Protein AF-A0A815ZYG3-F1 (afdb_monomer_lite)

Structure (mmCIF, N/CA/C/O backbone):
data_AF-A0A815ZYG3-F1
#
_entry.id   AF-A0A815ZYG3-F1
#
loop_
_atom_site.group_PDB
_atom_site.id
_atom_site.type_symbol
_atom_site.label_atom_id
_atom_site.label_alt_id
_atom_site.label_comp_id
_atom_site.label_asym_id
_atom_site.label_entity_id
_atom_site.label_seq_id
_atom_site.pdbx_PDB_ins_code
_atom_site.Cartn_x
_atom_site.Cartn_y
_atom_site.Cartn_z
_atom_site.occupancy
_atom_site.B_iso_or_equiv
_atom_site.auth_seq_id
_atom_site.auth_comp_id
_atom_site.auth_asym_id
_atom_site.auth_atom_id
_atom_site.pdbx_PDB_model_num
ATOM 1 N N . MET A 1 1 ? 12.276 -18.908 4.642 1.00 42.44 1 MET A N 1
ATOM 2 C CA . MET A 1 1 ? 12.658 -17.931 3.605 1.00 42.44 1 MET A CA 1
ATOM 3 C C . MET A 1 1 ? 13.293 -16.754 4.316 1.00 42.44 1 MET A C 1
ATOM 5 O O . MET A 1 1 ? 12.748 -16.333 5.328 1.00 42.44 1 MET A O 1
ATOM 9 N N . SER A 1 2 ? 14.472 -16.307 3.891 1.00 56.12 2 SER A N 1
ATOM 10 C CA . SER A 1 2 ? 15.016 -15.026 4.353 1.00 56.12 2 SER A CA 1
ATOM 11 C C . SER A 1 2 ? 14.220 -13.897 3.701 1.00 56.12 2 SER A C 1
ATOM 13 O O . SER A 1 2 ? 13.828 -14.040 2.543 1.00 56.12 2 SER A O 1
ATOM 15 N N . GLY A 1 3 ? 13.978 -12.805 4.427 1.00 66.31 3 GLY A N 1
ATOM 16 C CA . GLY A 1 3 ? 13.373 -11.602 3.852 1.00 66.31 3 GLY A CA 1
ATOM 17 C C . GLY A 1 3 ? 14.229 -10.993 2.734 1.00 66.31 3 GLY A C 1
ATOM 18 O O . GLY A 1 3 ? 15.373 -11.400 2.511 1.00 66.31 3 GLY A O 1
ATOM 19 N N . ILE A 1 4 ? 13.667 -10.015 2.026 1.00 78.69 4 ILE A N 1
ATOM 20 C CA . ILE A 1 4 ? 14.363 -9.263 0.975 1.00 78.69 4 ILE A CA 1
ATOM 21 C C . ILE A 1 4 ? 15.462 -8.404 1.628 1.00 78.69 4 ILE A C 1
ATOM 23 O O . ILE A 1 4 ? 15.205 -7.715 2.615 1.00 78.69 4 ILE A O 1
ATOM 27 N N . SER A 1 5 ? 16.696 -8.460 1.113 1.00 83.31 5 SER A N 1
ATOM 28 C CA . SER A 1 5 ? 17.785 -7.599 1.598 1.00 83.31 5 SER A CA 1
ATOM 29 C C . SER A 1 5 ? 17.587 -6.148 1.154 1.00 83.31 5 SER A C 1
ATOM 31 O O . SER A 1 5 ? 16.923 -5.883 0.153 1.00 83.31 5 SER A O 1
ATOM 33 N N . LYS A 1 6 ? 18.220 -5.198 1.848 1.00 82.94 6 LYS A N 1
ATOM 34 C CA . LYS A 1 6 ? 18.210 -3.778 1.462 1.00 82.94 6 LYS A CA 1
ATOM 35 C C . LYS A 1 6 ? 18.658 -3.571 0.013 1.00 82.94 6 LYS A C 1
ATOM 37 O O . LYS A 1 6 ? 18.031 -2.826 -0.732 1.00 82.94 6 LYS A O 1
ATOM 42 N N . GLU A 1 7 ? 19.732 -4.241 -0.394 1.00 85.06 7 GLU A N 1
ATOM 43 C CA . GLU A 1 7 ? 20.264 -4.151 -1.754 1.00 85.06 7 GLU A CA 1
ATOM 44 C C . GLU A 1 7 ? 19.234 -4.640 -2.777 1.00 85.06 7 GLU A C 1
ATOM 46 O O . GLU A 1 7 ? 19.038 -3.999 -3.807 1.00 85.06 7 GLU A O 1
ATOM 51 N N . ASN A 1 8 ? 18.519 -5.723 -2.460 1.00 84.56 8 ASN A N 1
ATOM 52 C CA . ASN A 1 8 ? 17.471 -6.260 -3.323 1.00 84.56 8 ASN A CA 1
ATOM 53 C C . ASN A 1 8 ? 16.224 -5.366 -3.354 1.00 84.56 8 ASN A C 1
ATOM 55 O O . ASN A 1 8 ? 15.577 -5.301 -4.392 1.00 84.56 8 ASN A O 1
ATOM 59 N N . TYR A 1 9 ? 15.907 -4.645 -2.272 1.00 85.88 9 TYR A N 1
ATOM 60 C CA . TYR A 1 9 ? 14.830 -3.647 -2.273 1.00 85.88 9 TYR A CA 1
ATOM 61 C C . TYR A 1 9 ? 15.113 -2.459 -3.191 1.00 85.88 9 TYR A C 1
ATOM 63 O O . TYR A 1 9 ? 14.178 -1.852 -3.700 1.00 85.88 9 TYR A O 1
ATOM 71 N N . LEU A 1 10 ? 16.383 -2.113 -3.405 1.00 88.12 10 LEU A N 1
ATOM 72 C CA . LEU A 1 10 ? 16.781 -0.999 -4.270 1.00 88.12 10 LEU A CA 1
ATOM 73 C C . LEU A 1 10 ? 17.096 -1.442 -5.703 1.00 88.12 10 LEU A C 1
ATOM 75 O O . LEU A 1 10 ? 17.083 -0.626 -6.623 1.00 88.12 10 LEU A O 1
ATOM 79 N N . SER A 1 11 ? 17.410 -2.721 -5.896 1.00 87.38 11 SER A N 1
ATOM 80 C CA . SER A 1 11 ? 17.811 -3.279 -7.184 1.00 87.38 11 SER A CA 1
ATOM 81 C C . SER A 1 11 ? 17.412 -4.758 -7.291 1.00 87.38 11 SER A C 1
ATOM 83 O O . SER A 1 11 ? 18.284 -5.633 -7.255 1.00 87.38 11 SER A O 1
ATOM 85 N N . PRO A 1 12 ? 16.110 -5.063 -7.429 1.00 87.88 12 PRO A N 1
ATOM 86 C CA . PRO A 1 12 ? 15.634 -6.434 -7.533 1.00 87.88 12 PRO A CA 1
ATOM 87 C C . PRO A 1 12 ? 16.154 -7.109 -8.805 1.00 87.88 12 PRO A C 1
ATOM 89 O O . PRO A 1 12 ? 16.288 -6.493 -9.865 1.00 87.88 12 PRO A O 1
ATOM 92 N N . ILE A 1 13 ? 16.423 -8.410 -8.710 1.00 85.31 13 ILE A N 1
ATOM 93 C CA . ILE A 1 13 ? 16.803 -9.224 -9.866 1.00 85.31 13 ILE A CA 1
ATOM 94 C C . ILE A 1 13 ? 15.520 -9.671 -10.566 1.00 85.31 13 ILE A C 1
ATOM 96 O O . ILE A 1 13 ? 14.845 -10.591 -10.106 1.00 85.31 13 ILE A O 1
ATOM 100 N N . ILE A 1 14 ? 15.195 -9.022 -11.683 1.00 85.19 14 ILE A N 1
ATOM 101 C CA . ILE A 1 14 ? 14.023 -9.348 -12.502 1.00 85.19 14 ILE A CA 1
ATOM 102 C C . ILE A 1 14 ? 14.460 -10.203 -13.702 1.00 85.19 14 I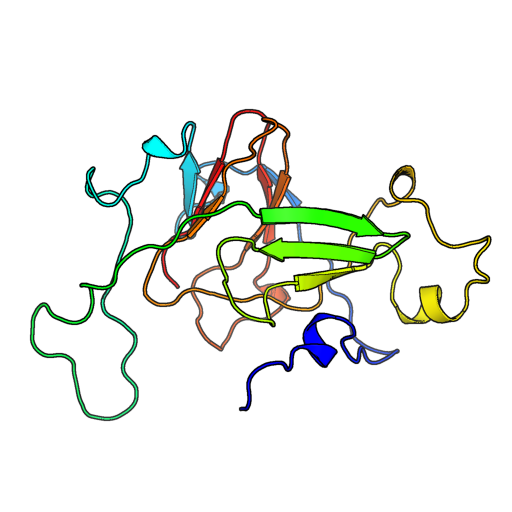LE A C 1
ATOM 104 O O . ILE A 1 14 ? 15.279 -9.741 -14.502 1.00 85.19 14 ILE A O 1
ATOM 108 N N . PRO A 1 15 ? 13.943 -11.438 -13.858 1.00 85.31 15 PRO A N 1
ATOM 109 C CA . PRO A 1 15 ? 14.232 -12.258 -15.030 1.00 85.31 15 PRO A CA 1
ATOM 110 C C . PRO A 1 15 ? 13.771 -11.568 -16.325 1.00 85.31 15 PRO A C 1
ATOM 112 O O . PRO A 1 15 ? 12.679 -10.999 -16.352 1.00 85.31 15 PRO A O 1
ATOM 115 N N . PRO A 1 16 ? 14.550 -11.628 -17.419 1.00 80.00 16 PRO A N 1
ATOM 116 C CA . PRO A 1 16 ? 14.198 -10.956 -18.672 1.00 80.00 16 PRO A CA 1
ATOM 117 C C . PRO A 1 16 ? 12.930 -11.520 -19.333 1.00 80.00 16 PRO A C 1
ATOM 119 O O . PRO A 1 16 ? 12.304 -10.832 -20.134 1.00 80.00 16 PRO A O 1
ATOM 122 N N . ASP A 1 17 ? 12.560 -12.755 -19.002 1.00 84.38 17 ASP A N 1
ATOM 123 C CA . ASP A 1 17 ? 11.401 -13.497 -19.494 1.00 84.38 17 ASP A CA 1
ATOM 124 C C . ASP A 1 17 ? 10.264 -13.595 -18.461 1.00 84.38 17 ASP A C 1
ATOM 126 O O . ASP A 1 17 ? 9.343 -14.401 -18.628 1.00 84.38 17 ASP A O 1
ATOM 130 N N . VAL A 1 18 ? 10.303 -12.783 -17.391 1.00 89.56 18 VAL A N 1
ATOM 131 C CA . VAL A 1 18 ? 9.224 -12.776 -16.399 1.00 89.56 18 VAL A CA 1
ATOM 132 C C . VAL A 1 18 ? 7.897 -12.417 -17.066 1.00 89.56 18 VAL A C 1
ATOM 134 O O . VAL A 1 18 ? 7.792 -11.482 -17.863 1.00 89.56 18 VAL A O 1
ATOM 137 N N . LYS A 1 19 ? 6.856 -13.185 -16.741 1.00 89.88 19 LYS A N 1
ATOM 138 C CA . LYS A 1 19 ? 5.506 -12.903 -17.221 1.00 89.88 19 LYS A CA 1
ATOM 139 C C . LYS A 1 19 ? 4.975 -11.665 -16.513 1.00 89.88 19 LYS A C 1
ATOM 141 O O . LYS A 1 19 ? 4.874 -11.651 -15.290 1.00 89.88 19 LYS A O 1
ATOM 146 N N . VAL A 1 20 ? 4.601 -10.661 -17.296 1.00 90.75 20 VAL A N 1
ATOM 147 C CA . VAL A 1 20 ? 3.906 -9.474 -16.799 1.00 90.75 20 VAL A CA 1
ATOM 148 C C . VAL A 1 20 ? 2.409 -9.748 -16.773 1.00 90.75 20 VAL A C 1
ATOM 150 O O . VAL A 1 20 ? 1.857 -10.321 -17.716 1.00 90.75 20 VAL A O 1
ATOM 153 N N . LYS A 1 21 ? 1.762 -9.330 -15.687 1.00 92.19 21 LYS A N 1
ATOM 154 C CA . LYS A 1 21 ? 0.312 -9.347 -15.546 1.00 92.19 21 LYS A CA 1
ATOM 155 C C . LYS A 1 21 ? -0.196 -7.915 -15.477 1.00 92.19 21 LYS A C 1
ATOM 157 O O . LYS A 1 21 ? 0.180 -7.177 -14.572 1.00 92.19 21 LYS A O 1
ATOM 162 N N . ASP A 1 22 ? -1.086 -7.564 -16.396 1.00 94.06 22 ASP A N 1
ATOM 163 C CA . ASP A 1 22 ? -1.846 -6.326 -16.280 1.00 94.06 22 ASP A CA 1
ATOM 164 C C . ASP A 1 22 ? -2.866 -6.469 -15.151 1.00 94.06 22 ASP A C 1
ATOM 166 O O . ASP A 1 22 ? -3.684 -7.398 -15.138 1.00 94.06 22 ASP A O 1
ATOM 170 N N . ILE A 1 23 ? -2.808 -5.535 -14.207 1.00 94.00 23 ILE A N 1
ATOM 171 C CA . ILE A 1 23 ? -3.775 -5.422 -13.120 1.00 94.00 23 ILE A CA 1
ATOM 172 C C . ILE A 1 23 ? -4.846 -4.405 -13.501 1.00 94.00 23 ILE A C 1
ATOM 174 O O . ILE A 1 23 ? -4.580 -3.380 -14.132 1.00 94.00 23 ILE A O 1
ATOM 178 N N . ARG A 1 24 ? -6.093 -4.693 -13.130 1.00 93.88 24 ARG A N 1
ATOM 179 C CA . ARG A 1 24 ? -7.214 -3.798 -13.414 1.00 93.88 24 ARG A CA 1
ATOM 180 C C . ARG A 1 24 ? -7.104 -2.548 -12.543 1.00 93.88 24 ARG A C 1
ATOM 182 O O . ARG A 1 24 ? -6.993 -2.673 -11.327 1.00 93.88 24 ARG A O 1
ATOM 189 N N . LEU A 1 25 ? -7.223 -1.372 -13.159 1.00 96.69 25 LEU A N 1
ATOM 190 C CA . LEU A 1 25 ? -7.457 -0.116 -12.450 1.00 96.69 25 LEU A CA 1
ATOM 191 C C . LEU A 1 25 ? -8.960 0.080 -12.224 1.00 96.69 25 LEU A C 1
ATOM 193 O O . LEU A 1 25 ? -9.750 0.042 -13.173 1.00 96.69 25 LEU A O 1
ATOM 197 N N . VAL A 1 26 ? -9.353 0.274 -10.972 1.00 98.06 26 VAL A N 1
ATOM 198 C CA . VAL A 1 26 ? -10.726 0.576 -10.557 1.00 98.06 26 VAL A CA 1
ATOM 199 C C . VAL A 1 26 ? -10.746 1.836 -9.707 1.00 98.06 26 VAL A C 1
ATOM 201 O O . VAL A 1 26 ? -9.768 2.156 -9.038 1.00 98.06 26 VAL A O 1
ATOM 204 N N . GLU A 1 27 ? -11.859 2.558 -9.723 1.00 98.50 27 GLU A N 1
ATOM 205 C CA . GLU A 1 27 ? -12.082 3.646 -8.773 1.00 98.50 27 GLU A CA 1
ATOM 206 C C . GLU A 1 27 ? -12.238 3.074 -7.362 1.00 98.50 27 GLU A C 1
ATOM 208 O O . GLU A 1 27 ? -12.945 2.083 -7.166 1.00 98.50 27 GLU A O 1
ATOM 213 N N . ALA A 1 28 ? -11.568 3.688 -6.390 1.00 98.62 28 ALA A N 1
ATOM 214 C CA . ALA A 1 28 ? -11.719 3.341 -4.992 1.00 98.62 28 ALA A CA 1
ATOM 215 C C . ALA A 1 28 ? -13.046 3.896 -4.467 1.00 98.62 28 ALA A C 1
ATOM 217 O O . ALA A 1 28 ? -13.305 5.094 -4.497 1.00 98.62 28 ALA A O 1
ATOM 218 N N . THR A 1 29 ? -13.883 3.007 -3.954 1.00 98.56 29 THR A N 1
ATOM 219 C CA . THR A 1 29 ? -15.117 3.302 -3.228 1.00 98.56 29 THR A CA 1
ATOM 220 C C . THR A 1 29 ? -15.215 2.326 -2.060 1.00 98.56 29 THR A C 1
ATOM 222 O O . THR A 1 29 ? -14.590 1.266 -2.085 1.00 98.56 29 THR A O 1
ATOM 225 N N . ASN A 1 30 ? -16.039 2.621 -1.056 1.00 98.31 30 ASN A N 1
ATOM 226 C CA . ASN A 1 30 ? -16.249 1.672 0.044 1.00 98.31 30 ASN A CA 1
ATOM 227 C C . ASN A 1 30 ? -16.852 0.334 -0.429 1.00 98.31 30 ASN A C 1
ATOM 229 O O . ASN A 1 30 ? -16.648 -0.683 0.220 1.00 98.31 30 ASN A O 1
ATOM 233 N N . GLU A 1 31 ? -17.554 0.315 -1.567 1.00 98.38 31 GLU A N 1
ATOM 234 C CA . GLU A 1 31 ? -18.046 -0.929 -2.173 1.00 98.38 31 GLU A CA 1
ATOM 235 C C . GLU A 1 31 ? -16.918 -1.707 -2.864 1.00 98.38 31 GLU A C 1
ATOM 237 O O . GLU A 1 31 ? -16.804 -2.916 -2.695 1.00 98.38 31 GLU A O 1
ATOM 242 N N . SER A 1 32 ? -16.052 -1.033 -3.628 1.00 98.06 32 SER A N 1
ATOM 243 C CA . SER A 1 32 ? -14.948 -1.704 -4.328 1.00 98.06 32 SER A CA 1
ATOM 244 C C . SER A 1 32 ? -13.831 -2.163 -3.388 1.00 98.06 32 SER A C 1
ATOM 246 O O . SER A 1 32 ? -13.108 -3.092 -3.727 1.00 98.06 32 SER A O 1
ATOM 248 N N . LEU A 1 33 ? -13.664 -1.485 -2.249 1.00 98.25 33 LEU A N 1
ATOM 249 C CA . LEU A 1 33 ? -12.686 -1.806 -1.204 1.00 98.25 33 LEU A CA 1
ATOM 250 C C . LEU A 1 33 ? -13.230 -2.782 -0.158 1.00 98.25 33 LEU A C 1
ATOM 252 O O . LEU A 1 33 ? -12.515 -3.121 0.785 1.00 98.25 33 LEU A O 1
ATOM 256 N N . LYS A 1 34 ? -14.485 -3.220 -0.299 1.00 96.94 34 LYS A N 1
ATOM 257 C CA . LYS A 1 34 ? -15.136 -4.109 0.655 1.00 96.94 34 LYS A CA 1
ATOM 258 C C . LYS A 1 34 ? -14.240 -5.308 0.982 1.00 96.94 34 LYS A C 1
ATOM 260 O O . LYS A 1 34 ? -13.651 -5.914 0.091 1.00 96.94 34 LYS A O 1
ATOM 265 N N . ASP A 1 35 ? -14.160 -5.628 2.270 1.00 94.81 35 ASP A N 1
ATOM 266 C CA . ASP A 1 35 ? -13.355 -6.718 2.836 1.00 94.81 35 ASP A CA 1
ATOM 267 C C . ASP A 1 35 ? -11.821 -6.523 2.735 1.00 94.81 35 ASP A C 1
ATOM 269 O O . ASP A 1 35 ? -11.074 -7.374 3.206 1.00 94.81 35 ASP A O 1
ATOM 273 N N . ILE A 1 36 ? -11.341 -5.399 2.184 1.00 96.94 36 ILE A N 1
ATOM 274 C CA . ILE A 1 36 ? -9.910 -5.036 2.086 1.00 96.94 36 ILE A CA 1
ATOM 275 C C . ILE A 1 36 ? -9.613 -3.754 2.878 1.00 96.94 36 ILE A C 1
ATOM 277 O O . ILE A 1 36 ? -8.560 -3.622 3.495 1.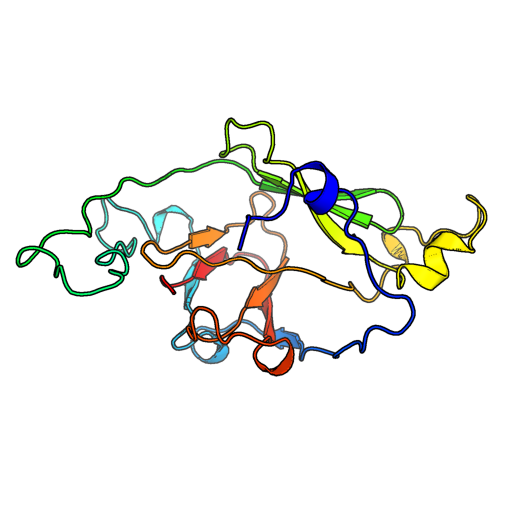00 96.94 36 ILE A O 1
ATOM 281 N N . GLY A 1 37 ? -10.540 -2.797 2.875 1.00 97.81 37 GLY A N 1
ATOM 282 C CA . GLY A 1 37 ? -10.365 -1.509 3.529 1.00 97.81 37 GLY A CA 1
ATOM 283 C C . GLY A 1 37 ? -11.529 -0.556 3.276 1.00 97.81 37 GLY A C 1
ATOM 284 O O . GLY A 1 37 ? -12.622 -0.968 2.887 1.00 97.81 37 GLY A O 1
ATOM 285 N N . TYR A 1 38 ? -11.302 0.739 3.483 1.00 98.62 38 TYR A N 1
ATOM 286 C CA . TYR A 1 38 ? -12.279 1.789 3.187 1.00 98.62 38 TYR A CA 1
ATOM 287 C C . TYR A 1 38 ? -11.616 3.157 3.001 1.00 98.62 38 TYR A C 1
ATOM 289 O O . TYR A 1 38 ? -10.467 3.381 3.387 1.00 98.62 38 TYR A O 1
ATOM 297 N N . LEU A 1 39 ? -12.352 4.086 2.388 1.00 98.62 39 LEU A N 1
ATOM 298 C CA . LEU A 1 39 ? -11.913 5.469 2.235 1.00 98.62 39 LEU A CA 1
ATOM 299 C C . LEU A 1 39 ? -12.116 6.264 3.524 1.00 98.62 39 LEU A C 1
ATOM 301 O O . LEU A 1 39 ? -13.150 6.153 4.184 1.00 98.62 39 LEU A O 1
ATOM 305 N N . ILE A 1 40 ? -11.160 7.139 3.813 1.00 98.44 40 ILE A N 1
ATOM 306 C CA . ILE A 1 40 ? -11.195 8.089 4.931 1.00 98.44 40 ILE A CA 1
ATOM 307 C C . ILE A 1 40 ? -11.074 9.520 4.411 1.00 98.44 40 ILE A C 1
ATOM 309 O O . ILE A 1 40 ? -10.546 9.752 3.326 1.00 98.44 40 ILE A O 1
ATOM 313 N N . THR A 1 41 ? -11.545 10.486 5.188 1.00 97.56 41 THR A N 1
ATOM 314 C CA . THR A 1 41 ? -11.511 11.922 4.852 1.00 97.56 41 THR A CA 1
ATOM 315 C C . THR A 1 41 ? -10.538 12.721 5.713 1.00 97.56 41 THR A C 1
ATOM 317 O O . THR A 1 41 ? -10.179 13.843 5.365 1.00 97.56 41 THR A O 1
ATOM 320 N N . SER A 1 42 ? -10.075 12.127 6.809 1.00 96.94 42 SER A N 1
ATOM 321 C CA . SER A 1 42 ? -9.039 12.651 7.688 1.00 96.94 42 SER A CA 1
ATOM 322 C C . SER A 1 42 ? -8.197 11.495 8.235 1.00 96.94 42 SER A C 1
ATOM 324 O O . SER A 1 42 ? -8.757 10.429 8.501 1.00 96.94 42 SER A O 1
ATOM 326 N N . PRO A 1 43 ? -6.884 11.675 8.472 1.00 94.38 43 PRO A N 1
ATOM 327 C CA . PRO A 1 43 ? -6.105 10.707 9.247 1.00 94.38 43 PRO A CA 1
ATOM 328 C C . PRO A 1 43 ? -6.683 10.481 10.659 1.00 94.38 43 PRO A C 1
ATOM 330 O O . PRO A 1 43 ? -6.565 9.384 11.191 1.00 94.38 43 PRO A O 1
ATOM 333 N N . ASP A 1 44 ? -7.394 11.464 11.224 1.00 96.00 44 ASP A N 1
ATOM 334 C CA . ASP A 1 44 ? -8.042 11.354 12.541 1.00 96.00 44 ASP A CA 1
ATOM 335 C C . ASP A 1 44 ? -9.338 10.519 12.519 1.00 96.00 44 ASP A C 1
ATOM 337 O O . ASP A 1 44 ? -9.924 10.233 13.569 1.00 96.00 44 ASP A O 1
ATOM 341 N N . ASP A 1 45 ? -9.817 10.115 11.334 1.00 96.56 45 ASP A N 1
ATOM 342 C CA . ASP A 1 45 ? -11.025 9.292 11.213 1.00 96.56 45 ASP A CA 1
ATOM 343 C C . ASP A 1 45 ? -10.822 7.898 11.819 1.00 96.56 45 ASP A C 1
ATOM 345 O O . ASP A 1 45 ? -11.808 7.273 12.231 1.00 96.56 45 ASP A O 1
ATOM 349 N N . VAL A 1 46 ? -9.565 7.434 11.896 1.00 96.12 46 VAL A N 1
ATOM 350 C CA . VAL A 1 46 ? -9.162 6.089 12.323 1.00 96.12 46 VAL A CA 1
ATOM 351 C C . VAL A 1 46 ? -7.913 6.166 13.201 1.00 96.12 46 VAL A C 1
ATOM 353 O O . VAL A 1 46 ? -6.799 6.291 12.703 1.00 96.12 46 VAL A O 1
ATOM 356 N N . THR A 1 47 ? -8.093 6.070 14.519 1.00 94.31 47 THR A N 1
ATOM 357 C CA . THR A 1 47 ? -6.990 6.118 15.487 1.00 94.31 47 THR A CA 1
ATOM 358 C C . THR A 1 47 ? -7.163 5.055 16.570 1.00 94.31 47 THR A C 1
ATOM 360 O O . THR A 1 47 ? -8.211 4.407 16.680 1.00 94.31 47 THR A O 1
ATOM 363 N N . VAL A 1 48 ? -6.124 4.849 17.381 1.00 90.69 48 VAL A N 1
ATOM 364 C CA . VAL A 1 48 ? -6.206 3.953 18.544 1.00 90.69 48 VAL A CA 1
ATOM 365 C C . VAL A 1 48 ? -7.146 4.548 19.597 1.00 90.69 48 VAL A C 1
ATOM 367 O O . VAL A 1 48 ? -7.981 3.845 20.160 1.00 90.69 48 VAL A O 1
ATOM 370 N N . GLU A 1 49 ? -7.074 5.860 19.824 1.00 91.31 49 GLU A N 1
ATOM 371 C CA . GLU A 1 49 ? -7.864 6.586 20.825 1.00 91.31 49 GLU A CA 1
ATOM 372 C C . GLU A 1 49 ? -9.360 6.559 20.517 1.00 91.31 49 GLU A C 1
ATOM 374 O O . GLU A 1 49 ? -10.179 6.486 21.435 1.00 91.31 49 GLU A O 1
ATOM 379 N N . ASN A 1 50 ? -9.727 6.623 19.233 1.00 94.31 50 ASN A N 1
ATOM 380 C CA . ASN A 1 50 ? -11.121 6.543 18.807 1.00 94.31 50 ASN A CA 1
ATOM 381 C C . ASN A 1 50 ? -11.615 5.095 18.617 1.00 94.31 50 ASN A C 1
ATOM 383 O O . ASN A 1 50 ? -12.791 4.893 18.306 1.00 94.31 50 ASN A O 1
ATOM 387 N N . GLY A 1 51 ? -10.743 4.103 18.841 1.00 91.88 51 GLY A N 1
ATOM 388 C CA . GLY A 1 51 ? -11.069 2.678 18.833 1.00 91.88 51 GLY A CA 1
ATOM 389 C C . GLY A 1 51 ? -11.380 2.098 17.454 1.00 91.88 51 GLY A C 1
ATOM 390 O O . GLY A 1 51 ? -12.038 1.063 17.383 1.00 91.88 51 GLY A O 1
ATOM 391 N N . LYS A 1 52 ? -10.967 2.764 16.369 1.00 95.19 52 LYS A N 1
ATOM 392 C CA . LYS A 1 52 ? -11.211 2.298 14.993 1.00 95.19 52 LYS A CA 1
ATOM 393 C C . LYS A 1 52 ? -9.973 1.750 14.298 1.00 95.19 52 LYS A C 1
ATOM 395 O O . LYS A 1 52 ? -10.111 1.168 13.229 1.00 95.19 52 LYS A O 1
ATOM 400 N N . PHE A 1 53 ? -8.782 1.975 14.849 1.00 95.56 53 PHE A N 1
ATOM 401 C CA . PHE A 1 53 ? -7.573 1.367 14.311 1.00 95.56 53 PHE A CA 1
ATOM 402 C C . PHE A 1 53 ? -7.532 -0.112 14.707 1.00 95.56 53 PHE A C 1
ATOM 404 O O . PHE A 1 53 ? -7.359 -0.444 15.880 1.00 95.56 53 PHE A O 1
ATOM 411 N N . ASP A 1 54 ? -7.713 -0.992 13.727 1.00 95.12 54 ASP A N 1
ATOM 412 C CA . ASP A 1 54 ? -7.716 -2.436 13.910 1.00 95.12 54 ASP A CA 1
ATOM 413 C C . ASP A 1 54 ? -6.324 -2.950 14.297 1.00 95.12 54 ASP A C 1
ATOM 415 O O . ASP A 1 54 ? -5.352 -2.820 13.549 1.00 95.12 54 ASP A O 1
ATOM 419 N N . ILE A 1 55 ? -6.260 -3.572 15.472 1.00 94.38 55 ILE A N 1
ATOM 420 C CA . ILE A 1 55 ? -5.153 -4.411 15.931 1.00 94.38 55 ILE A CA 1
ATOM 421 C C . ILE A 1 55 ? -5.779 -5.752 16.303 1.00 94.38 55 ILE A C 1
ATOM 423 O O . ILE A 1 55 ? -6.633 -5.832 17.193 1.00 94.38 55 ILE A O 1
ATOM 427 N N . VAL A 1 56 ? -5.392 -6.805 15.592 1.00 93.75 56 VAL A N 1
ATOM 428 C CA . VAL A 1 56 ? -5.960 -8.150 15.742 1.00 93.75 56 VAL A CA 1
ATOM 429 C C . VAL A 1 56 ? -4.917 -9.103 16.322 1.00 93.75 56 VAL A C 1
ATOM 431 O O . VAL A 1 56 ? -3.725 -8.808 16.277 1.00 93.75 56 VAL A O 1
ATOM 434 N N . PRO A 1 57 ? -5.331 -10.242 16.907 1.00 94.44 57 PRO A N 1
ATOM 435 C CA . PRO A 1 57 ? -4.382 -11.214 17.428 1.00 94.44 57 PRO A CA 1
ATOM 436 C C . PRO A 1 57 ? -3.369 -11.655 16.366 1.00 94.44 57 PRO A C 1
ATOM 438 O O . PRO A 1 57 ? -3.768 -12.110 15.293 1.00 94.44 57 PRO A O 1
ATOM 441 N N . TRP A 1 58 ? -2.071 -11.564 16.670 1.00 90.75 58 TRP A N 1
ATOM 442 C CA . TRP A 1 58 ? -1.032 -11.951 15.714 1.00 90.75 58 TRP A CA 1
ATOM 443 C C . TRP A 1 58 ? -1.150 -13.419 15.274 1.00 90.75 58 TRP A C 1
ATOM 445 O O . TRP A 1 58 ? -1.542 -14.294 16.062 1.00 90.75 58 TRP A O 1
ATOM 455 N N . PRO A 1 59 ? -0.771 -13.745 14.024 1.00 88.81 59 PRO A N 1
ATOM 456 C CA . PRO A 1 59 ? -0.836 -15.114 13.539 1.00 88.81 59 PRO A CA 1
ATOM 457 C C . PRO A 1 59 ? 0.108 -16.017 14.340 1.00 88.81 59 PRO A C 1
ATOM 459 O O . PRO A 1 59 ? 1.287 -15.719 14.543 1.00 88.81 59 PRO A O 1
ATOM 462 N N . THR A 1 60 ? -0.397 -1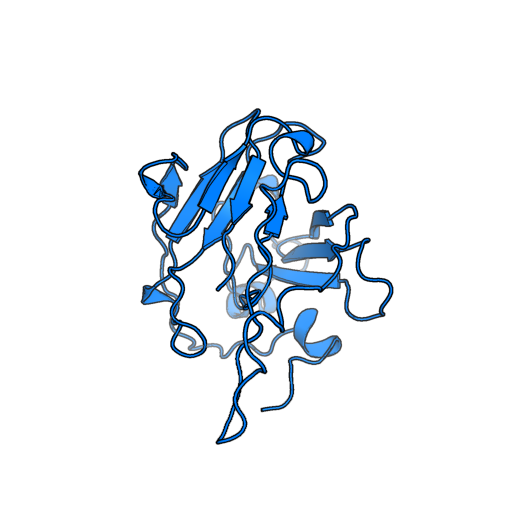7.174 14.768 1.00 89.50 60 THR A N 1
ATOM 463 C CA . THR A 1 60 ? 0.413 -18.204 15.431 1.00 89.50 60 THR A CA 1
ATOM 464 C C . THR A 1 60 ? 0.820 -19.295 14.445 1.00 89.50 60 THR A C 1
ATOM 466 O O . THR A 1 60 ? 0.070 -19.661 13.541 1.00 89.50 60 THR A O 1
ATOM 469 N N . LYS A 1 61 ? 2.033 -19.834 14.611 1.00 84.81 61 LYS A N 1
ATOM 470 C CA . LYS A 1 61 ? 2.528 -20.991 13.850 1.00 84.81 61 LYS A CA 1
ATOM 471 C C . LYS A 1 61 ? 2.751 -22.168 14.799 1.00 84.81 61 LYS A C 1
ATOM 473 O O . LYS A 1 61 ? 3.366 -22.016 15.853 1.00 84.81 61 LYS A O 1
ATOM 478 N N . GLY A 1 62 ? 2.313 -23.363 14.404 1.00 87.88 62 GLY A N 1
ATOM 479 C CA . GLY A 1 62 ? 2.497 -24.588 15.187 1.00 87.88 62 GLY A CA 1
ATOM 480 C C . GLY A 1 62 ? 1.396 -24.826 16.226 1.00 87.88 62 GLY A C 1
ATOM 481 O O . GLY A 1 62 ? 0.246 -24.474 16.009 1.00 87.88 62 GLY A O 1
ATOM 482 N N . TRP A 1 63 ? 1.733 -25.497 17.331 1.00 92.06 63 TRP A N 1
ATOM 483 C CA . TRP A 1 63 ? 0.746 -26.052 18.273 1.00 92.06 63 TRP A CA 1
ATOM 484 C C . TRP A 1 63 ? 0.451 -25.175 19.498 1.00 92.06 63 TRP A C 1
ATOM 486 O O . TRP A 1 63 ? -0.432 -25.512 20.284 1.00 92.06 63 TRP A O 1
ATOM 496 N N . ARG A 1 64 ? 1.195 -24.083 19.707 1.00 92.50 64 ARG A N 1
ATOM 497 C CA . ARG A 1 64 ? 0.977 -23.180 20.846 1.00 92.50 64 ARG A CA 1
ATOM 498 C C . ARG A 1 64 ? -0.004 -22.082 20.450 1.00 92.50 64 ARG A C 1
ATOM 500 O O . ARG A 1 64 ? 0.343 -21.224 19.645 1.00 92.50 64 ARG A O 1
ATOM 507 N N . ALA A 1 65 ? -1.204 -22.138 21.019 1.00 91.75 65 ALA A N 1
ATOM 508 C CA . ALA A 1 65 ? -2.213 -21.097 20.872 1.00 91.75 65 ALA A CA 1
ATOM 509 C C . ALA A 1 65 ? -1.868 -19.858 21.713 1.00 91.75 65 ALA A C 1
ATOM 511 O O . ALA A 1 65 ? -1.061 -19.934 22.643 1.00 91.75 65 ALA A O 1
ATOM 512 N N . LEU A 1 66 ? -2.510 -18.739 21.384 1.00 93.75 66 LEU A N 1
ATOM 513 C CA . LEU A 1 66 ? -2.549 -17.563 22.247 1.00 93.75 66 LEU A CA 1
ATOM 514 C C . LEU A 1 66 ? -3.380 -17.847 23.497 1.00 93.75 66 LEU A C 1
ATOM 516 O O . LEU A 1 66 ? -4.358 -18.600 23.444 1.00 93.75 66 LEU A O 1
ATOM 520 N N . ASP A 1 67 ? -3.019 -17.195 24.599 1.00 95.19 67 ASP A N 1
ATOM 521 C CA . ASP A 1 67 ? -3.899 -17.147 25.758 1.00 95.19 67 ASP A CA 1
ATOM 522 C C . ASP A 1 67 ? -5.179 -16.374 25.389 1.00 95.19 67 ASP A C 1
ATOM 524 O O . ASP A 1 67 ? -5.124 -15.434 24.584 1.00 95.19 67 ASP A O 1
ATOM 528 N N . PRO A 1 68 ? -6.345 -16.742 25.949 1.00 93.62 68 PRO A N 1
ATOM 529 C CA . PRO A 1 68 ? -7.603 -16.083 25.622 1.00 93.62 68 PRO A CA 1
ATOM 530 C C . PRO A 1 68 ? -7.531 -14.559 25.786 1.00 93.62 68 PRO A C 1
ATOM 532 O O . PRO A 1 68 ? -7.165 -14.069 26.852 1.00 93.62 68 PRO A O 1
ATOM 535 N N . ASN A 1 69 ? -7.959 -13.828 24.752 1.00 89.88 69 ASN A N 1
ATOM 536 C CA . ASN A 1 69 ? -7.989 -12.358 24.698 1.00 89.88 69 ASN A CA 1
ATOM 537 C C . ASN A 1 69 ? -6.612 -11.677 24.788 1.00 89.88 69 ASN A C 1
ATOM 539 O O . ASN A 1 69 ? -6.515 -10.571 25.307 1.00 89.88 69 ASN A O 1
ATOM 543 N N . THR A 1 70 ? -5.562 -12.333 24.294 1.00 93.12 70 THR A N 1
ATOM 544 C CA . THR A 1 70 ? -4.221 -11.745 24.163 1.00 93.12 70 THR A CA 1
ATOM 545 C C . THR A 1 70 ? -3.795 -11.695 22.697 1.00 93.12 70 THR A C 1
ATOM 547 O O . THR A 1 70 ? -4.446 -12.280 21.828 1.00 93.12 70 THR A O 1
ATOM 550 N N . GLY A 1 71 ? -2.683 -11.016 22.413 1.00 91.62 71 GLY A N 1
ATOM 551 C CA . GLY A 1 71 ? -2.075 -11.001 21.080 1.00 91.62 71 GLY A CA 1
ATOM 552 C C . GLY A 1 71 ? -2.412 -9.790 20.215 1.00 91.62 71 GLY A C 1
ATOM 553 O O . GLY A 1 71 ? -1.965 -9.729 19.078 1.00 91.62 71 GLY A O 1
ATOM 554 N N . ASN A 1 72 ? -3.192 -8.844 20.733 1.00 92.62 72 ASN A N 1
ATOM 555 C CA . ASN A 1 72 ? -3.711 -7.677 20.017 1.00 92.62 72 ASN A CA 1
ATOM 556 C C . ASN A 1 72 ? -3.397 -6.352 20.741 1.00 92.62 72 ASN A C 1
ATOM 558 O O . ASN A 1 72 ? -4.145 -5.385 20.650 1.00 92.62 72 ASN A O 1
ATOM 562 N N . GLU A 1 73 ? -2.307 -6.323 21.507 1.00 88.75 73 GLU A N 1
ATOM 563 C CA . GLU A 1 73 ? -1.922 -5.204 22.384 1.00 88.75 73 GLU A CA 1
ATOM 564 C C . GLU A 1 73 ? -0.728 -4.405 21.824 1.00 88.75 73 GLU A C 1
ATOM 566 O O . GLU A 1 73 ? -0.077 -3.650 22.548 1.00 88.75 73 GLU A O 1
ATOM 571 N N . ALA A 1 74 ? -0.386 -4.609 20.547 1.00 83.75 74 ALA A N 1
ATOM 572 C CA . ALA A 1 74 ? 0.701 -3.890 19.892 1.00 83.75 74 ALA A CA 1
ATOM 573 C C . ALA A 1 74 ? 0.409 -2.379 19.806 1.00 83.75 74 ALA A C 1
ATOM 575 O O . ALA A 1 74 ? -0.738 -1.943 19.827 1.00 83.75 74 ALA A O 1
ATOM 576 N N . GLY A 1 75 ? 1.464 -1.568 19.720 1.00 87.94 75 GLY A N 1
ATOM 577 C CA . GLY A 1 75 ? 1.337 -0.134 19.449 1.00 87.94 75 GLY A CA 1
ATOM 578 C C . GLY A 1 75 ? 1.289 0.169 17.952 1.00 87.94 75 GLY A C 1
ATOM 579 O O . GLY A 1 75 ? 1.552 -0.697 17.119 1.00 87.94 75 GLY A O 1
ATOM 580 N N . THR A 1 76 ? 1.020 1.428 17.615 1.00 90.88 76 THR A N 1
ATOM 581 C CA . THR A 1 76 ? 1.115 1.949 16.247 1.00 90.88 76 THR A CA 1
ATOM 582 C C . THR A 1 76 ? 2.429 2.702 16.028 1.00 90.88 76 THR A C 1
ATOM 584 O O . THR A 1 76 ? 3.117 3.104 16.970 1.00 90.88 76 THR A O 1
ATOM 587 N N . THR A 1 77 ? 2.793 2.890 14.761 1.00 91.81 77 THR A N 1
ATOM 588 C CA . THR A 1 77 ? 3.863 3.798 14.341 1.00 91.81 77 THR A CA 1
ATOM 589 C C . THR A 1 77 ? 3.332 4.706 13.242 1.00 91.81 77 THR A C 1
ATOM 591 O O . THR A 1 77 ? 2.511 4.282 12.430 1.00 91.81 77 THR A O 1
ATOM 594 N N . GLU A 1 78 ? 3.788 5.952 13.224 1.00 92.69 78 GLU A N 1
ATOM 595 C CA . GLU A 1 78 ? 3.362 6.962 12.264 1.00 92.69 78 GLU A CA 1
ATOM 596 C C . GLU A 1 78 ? 4.568 7.728 11.721 1.00 92.69 78 GLU A C 1
ATOM 598 O O . GLU A 1 78 ? 5.601 7.871 12.379 1.00 92.69 78 GLU A O 1
ATOM 603 N N . GLY A 1 79 ? 4.438 8.231 10.499 1.00 93.19 79 GLY A N 1
ATOM 604 C CA . GLY A 1 79 ? 5.449 9.062 9.865 1.00 93.19 79 GLY A CA 1
ATOM 605 C C . GLY A 1 79 ? 5.122 9.323 8.404 1.00 93.19 79 GLY A C 1
ATOM 606 O O . GLY A 1 79 ? 4.159 8.792 7.852 1.00 93.19 79 GLY A O 1
ATOM 607 N N . SER A 1 80 ? 5.922 10.174 7.768 1.00 94.25 80 SER A N 1
ATOM 608 C CA . SER A 1 80 ? 5.745 10.485 6.354 1.00 94.25 80 SER A CA 1
ATOM 609 C C . SER A 1 80 ? 6.291 9.372 5.462 1.00 94.25 80 SER A C 1
ATOM 611 O O . SER A 1 80 ? 7.337 8.778 5.732 1.00 94.25 80 SER A O 1
ATOM 613 N N . MET A 1 81 ? 5.608 9.144 4.343 1.00 94.50 81 MET A N 1
ATOM 614 C CA . MET A 1 81 ? 6.118 8.351 3.232 1.00 94.50 81 MET A CA 1
ATOM 615 C C . MET A 1 81 ? 6.252 9.248 2.004 1.00 94.50 81 MET A C 1
ATOM 617 O O . MET A 1 81 ? 5.294 9.896 1.587 1.00 94.50 81 MET A O 1
ATOM 621 N N . GLU A 1 82 ? 7.450 9.298 1.433 1.00 95.50 82 GLU A N 1
ATOM 622 C CA . GLU A 1 82 ? 7.709 9.983 0.170 1.00 95.50 82 GLU A CA 1
ATOM 623 C C . GLU A 1 82 ? 7.676 8.973 -0.970 1.00 95.50 82 GLU A C 1
ATOM 625 O O . GLU A 1 82 ? 8.363 7.958 -0.910 1.00 95.50 82 GLU A O 1
ATOM 630 N N . ILE A 1 83 ? 6.901 9.265 -2.014 1.00 94.81 83 ILE A N 1
ATOM 631 C CA . ILE A 1 83 ? 6.866 8.485 -3.252 1.00 94.81 83 ILE A CA 1
ATOM 632 C C . ILE A 1 83 ? 7.261 9.415 -4.393 1.00 94.81 83 ILE A C 1
ATOM 634 O O . ILE A 1 83 ? 6.630 10.455 -4.595 1.00 94.81 83 ILE A O 1
ATOM 638 N N . TYR A 1 84 ? 8.320 9.068 -5.119 1.00 94.19 84 TYR A N 1
ATOM 639 C CA . TYR A 1 84 ? 8.895 9.941 -6.138 1.00 94.19 84 TYR A CA 1
ATOM 640 C C . TYR A 1 84 ? 9.561 9.155 -7.263 1.00 94.19 84 TYR A C 1
ATOM 642 O O . TYR A 1 84 ? 10.005 8.023 -7.091 1.00 94.19 84 TYR A O 1
ATOM 650 N N . TRP A 1 85 ? 9.629 9.785 -8.432 1.00 93.56 85 TRP A N 1
ATOM 651 C CA . TRP A 1 85 ? 10.341 9.247 -9.580 1.00 93.56 85 TRP A CA 1
ATOM 652 C C . TRP A 1 85 ? 11.780 9.760 -9.610 1.00 93.56 85 TRP A C 1
ATOM 654 O O . TRP A 1 85 ? 12.004 10.967 -9.501 1.00 93.56 85 TRP A O 1
ATOM 664 N N . GLU A 1 86 ? 12.731 8.868 -9.857 1.00 90.75 86 GLU A N 1
ATOM 665 C CA . GLU A 1 86 ? 14.037 9.221 -10.414 1.00 90.75 86 GLU A CA 1
ATOM 666 C C . GLU A 1 86 ? 14.147 8.544 -11.776 1.00 90.75 86 GLU A C 1
ATOM 668 O O . GLU A 1 86 ? 14.164 7.317 -11.870 1.00 90.75 86 GLU A O 1
ATOM 673 N N . GLU A 1 87 ? 14.179 9.349 -12.839 1.00 88.06 87 GLU A N 1
ATOM 674 C CA . GLU A 1 87 ? 14.127 8.853 -14.218 1.00 88.06 87 GLU A CA 1
ATOM 675 C C . GLU A 1 87 ? 12.890 7.956 -14.446 1.00 88.06 87 GLU A C 1
ATOM 677 O O . GLU A 1 87 ? 11.764 8.423 -14.265 1.00 88.06 87 GLU A O 1
ATOM 682 N N . ASP A 1 88 ? 13.080 6.686 -14.812 1.00 88.25 88 ASP A N 1
ATOM 683 C CA . ASP A 1 88 ? 12.016 5.699 -15.002 1.00 88.25 88 ASP A CA 1
ATOM 684 C C . ASP A 1 88 ? 11.825 4.765 -13.799 1.00 88.25 88 ASP A C 1
ATOM 686 O O . ASP A 1 88 ? 11.237 3.695 -13.936 1.00 88.25 88 ASP A O 1
ATOM 690 N N . ARG A 1 89 ? 12.304 5.141 -12.611 1.00 91.38 89 ARG A N 1
ATOM 691 C CA . ARG A 1 89 ? 12.190 4.338 -11.387 1.00 91.38 89 ARG A CA 1
ATOM 692 C C . ARG A 1 89 ? 11.344 5.044 -10.344 1.00 91.38 89 ARG A C 1
ATOM 694 O O . ARG A 1 89 ? 11.596 6.202 -10.016 1.00 91.38 89 ARG A O 1
ATOM 701 N N . LEU A 1 90 ? 10.356 4.334 -9.813 1.00 94.81 90 LEU A N 1
ATOM 702 C CA . LEU A 1 90 ? 9.493 4.815 -8.743 1.00 94.81 90 LEU A CA 1
ATOM 703 C C . LEU A 1 90 ? 10.056 4.347 -7.409 1.00 94.81 90 LEU A C 1
ATOM 705 O O . LEU A 1 90 ? 10.105 3.145 -7.155 1.00 94.81 90 LEU A O 1
ATOM 709 N N . TYR A 1 91 ? 10.439 5.283 -6.552 1.00 95.31 91 TYR A N 1
ATOM 710 C CA . TYR A 1 91 ? 10.946 5.003 -5.217 1.00 95.31 91 TYR A CA 1
ATOM 711 C C . TYR A 1 91 ? 9.937 5.386 -4.141 1.00 95.31 91 TYR A C 1
ATOM 713 O O . TYR A 1 91 ? 9.125 6.297 -4.315 1.00 95.31 91 TYR A O 1
ATOM 721 N N . GLY A 1 92 ? 10.016 4.677 -3.018 1.00 95.06 92 GLY A N 1
ATOM 722 C CA . GLY A 1 92 ? 9.290 4.948 -1.788 1.00 95.06 92 GLY A CA 1
ATOM 723 C C . GLY A 1 92 ? 10.263 5.050 -0.622 1.00 95.06 92 GLY A C 1
ATOM 724 O O . GLY A 1 92 ? 11.077 4.149 -0.425 1.00 95.06 92 GLY A O 1
ATOM 725 N N . LYS A 1 93 ? 10.182 6.119 0.169 1.00 94.31 93 LYS A N 1
ATOM 726 C CA . LYS A 1 93 ? 10.970 6.298 1.391 1.00 94.31 93 LYS A CA 1
ATOM 727 C C . LYS A 1 93 ? 10.048 6.477 2.590 1.00 94.31 93 LYS A C 1
ATOM 729 O O . LYS A 1 93 ? 9.293 7.443 2.649 1.00 94.31 93 LYS A O 1
ATOM 734 N N . ASN A 1 94 ? 10.114 5.546 3.536 1.00 92.81 94 ASN A N 1
ATOM 735 C CA . ASN A 1 94 ? 9.309 5.545 4.750 1.00 92.81 94 ASN A CA 1
ATOM 736 C C . ASN A 1 94 ? 10.100 6.159 5.913 1.00 92.81 94 ASN A C 1
ATOM 738 O O . ASN A 1 94 ? 10.992 5.532 6.478 1.00 92.81 94 ASN A O 1
ATOM 742 N N . HIS A 1 95 ? 9.765 7.385 6.303 1.00 92.38 95 HIS A N 1
ATOM 743 C CA . HIS A 1 95 ? 10.455 8.079 7.394 1.00 92.38 95 HIS A CA 1
ATOM 744 C C . HIS A 1 95 ? 10.016 7.621 8.790 1.00 92.38 95 HIS A C 1
ATOM 746 O O . HIS A 1 95 ? 10.686 7.960 9.762 1.00 92.38 95 HIS A O 1
ATOM 752 N N . ALA A 1 96 ? 8.944 6.828 8.903 1.00 88.31 96 ALA A N 1
ATOM 753 C CA . ALA A 1 96 ? 8.547 6.194 10.164 1.00 88.31 96 ALA A CA 1
ATOM 754 C C . ALA A 1 96 ? 9.496 5.045 10.550 1.00 88.31 96 ALA A C 1
ATOM 756 O O . ALA A 1 96 ? 9.675 4.730 11.726 1.00 88.31 96 ALA A O 1
ATOM 757 N N . ILE A 1 97 ? 10.146 4.417 9.563 1.00 83.88 97 ILE A N 1
ATOM 758 C CA . ILE A 1 97 ? 11.061 3.299 9.791 1.00 83.88 97 ILE A CA 1
ATOM 759 C C . ILE A 1 97 ? 12.471 3.848 10.033 1.00 83.88 97 ILE A C 1
ATOM 761 O O . ILE A 1 97 ? 13.189 4.230 9.108 1.00 83.88 97 ILE A O 1
ATOM 765 N N . ALA A 1 98 ? 12.899 3.828 11.296 1.00 79.00 98 ALA A N 1
ATOM 766 C CA . ALA A 1 98 ? 14.215 4.299 11.744 1.00 79.00 98 ALA A CA 1
ATOM 767 C C . ALA A 1 98 ? 15.372 3.316 11.449 1.00 79.00 98 ALA A C 1
ATOM 769 O O . ALA A 1 98 ? 16.365 3.276 12.176 1.00 79.00 98 ALA A O 1
ATOM 770 N N . THR A 1 99 ? 15.247 2.494 10.404 1.00 80.50 99 THR A N 1
ATOM 771 C CA . THR A 1 99 ? 16.274 1.524 9.996 1.00 80.50 99 THR A CA 1
ATOM 772 C C . THR A 1 99 ? 16.832 1.869 8.623 1.00 80.50 99 THR A C 1
ATOM 774 O O . THR A 1 99 ? 16.239 2.630 7.864 1.00 80.50 99 THR A O 1
ATOM 777 N N . ASP A 1 100 ? 17.947 1.241 8.261 1.00 80.25 100 ASP A N 1
ATOM 778 C CA . ASP A 1 100 ? 18.552 1.383 6.935 1.00 80.25 100 ASP A CA 1
ATOM 779 C C . ASP A 1 100 ? 17.712 0.785 5.793 1.00 80.25 100 ASP A C 1
ATOM 781 O O . ASP A 1 100 ? 18.051 0.987 4.625 1.00 80.25 100 ASP A O 1
ATOM 785 N N . SER A 1 101 ? 16.654 0.034 6.120 1.00 81.50 101 SER A N 1
ATOM 786 C CA . SER A 1 101 ? 15.742 -0.622 5.173 1.00 81.50 101 SER A CA 1
ATOM 787 C C . SER A 1 101 ? 14.423 0.141 5.084 1.00 81.50 101 SER A C 1
ATOM 789 O O . SER A 1 101 ? 13.356 -0.431 5.289 1.00 81.50 101 SER A O 1
ATOM 791 N N . ASN A 1 102 ? 14.512 1.447 4.835 1.00 87.94 102 ASN A N 1
ATOM 792 C CA . ASN A 1 102 ? 13.380 2.371 4.773 1.00 87.94 102 ASN A CA 1
ATOM 793 C C . ASN A 1 102 ? 13.227 3.069 3.413 1.00 87.94 102 ASN A C 1
ATOM 795 O O . ASN A 1 102 ? 12.461 4.020 3.279 1.00 87.94 102 ASN A O 1
ATOM 799 N N . HIS A 1 103 ? 13.985 2.615 2.417 1.00 91.56 103 HIS A N 1
ATOM 800 C CA . HIS A 1 103 ? 13.983 3.131 1.059 1.00 91.56 103 HIS A CA 1
ATOM 801 C C . HIS A 1 103 ? 13.892 1.953 0.091 1.00 91.56 103 HIS A C 1
ATOM 803 O O . HIS A 1 103 ? 14.678 1.007 0.189 1.00 91.56 103 HIS A O 1
ATOM 809 N N . TYR A 1 104 ? 12.925 2.015 -0.817 1.00 91.25 104 TYR A N 1
ATOM 810 C CA . TYR A 1 104 ? 12.511 0.897 -1.652 1.00 91.25 104 TYR A CA 1
ATOM 811 C C . TYR A 1 104 ? 12.306 1.365 -3.086 1.00 91.25 104 TYR A C 1
ATOM 813 O O . TYR A 1 104 ? 11.736 2.430 -3.320 1.00 91.25 104 TYR A O 1
ATOM 821 N N . LEU A 1 105 ? 12.714 0.545 -4.047 1.00 93.69 105 LEU A N 1
ATOM 822 C CA . LEU A 1 105 ? 12.217 0.644 -5.407 1.00 93.69 105 LEU A CA 1
ATOM 823 C C . LEU A 1 105 ? 10.810 0.040 -5.430 1.00 93.69 105 LEU A C 1
ATOM 825 O O . LEU A 1 105 ? 10.654 -1.151 -5.194 1.00 93.69 105 LEU A O 1
ATOM 829 N N . LEU A 1 106 ? 9.789 0.841 -5.708 1.00 94.19 106 LEU A N 1
ATOM 830 C CA . LEU A 1 106 ? 8.396 0.393 -5.803 1.00 94.19 106 LEU A CA 1
ATOM 831 C C . LEU A 1 106 ? 8.077 -0.168 -7.192 1.00 94.19 106 LEU A C 1
ATOM 833 O O . LEU A 1 106 ? 7.286 -1.099 -7.331 1.00 94.19 106 LEU A O 1
ATOM 837 N N . GLY A 1 107 ? 8.707 0.378 -8.233 1.00 93.50 107 GLY A N 1
ATOM 838 C CA . GLY A 1 107 ? 8.478 -0.085 -9.593 1.00 93.50 107 GLY A CA 1
ATOM 839 C C . GLY A 1 107 ? 9.258 0.670 -10.657 1.00 93.50 107 GLY A C 1
ATOM 840 O O . GLY A 1 107 ? 10.082 1.536 -10.366 1.00 93.50 107 GLY A O 1
ATOM 841 N N . TYR A 1 108 ? 8.968 0.331 -11.908 1.00 92.06 108 TYR A N 1
ATOM 842 C CA . TYR A 1 108 ? 9.613 0.895 -13.089 1.00 92.06 108 TYR A CA 1
ATOM 843 C C . TYR A 1 108 ? 8.573 1.477 -14.050 1.00 92.06 108 TYR A C 1
ATOM 845 O O . TYR A 1 108 ? 7.499 0.911 -14.213 1.00 92.06 108 TYR A O 1
ATOM 853 N N . GLY A 1 109 ? 8.884 2.583 -14.719 1.00 90.62 109 GLY A N 1
ATOM 854 C CA . GLY A 1 109 ? 8.066 3.168 -15.781 1.00 90.62 109 GLY A CA 1
ATOM 855 C C . GLY A 1 109 ? 8.235 2.454 -17.122 1.00 90.62 109 GLY A C 1
ATOM 856 O O . GLY A 1 109 ? 7.294 2.383 -17.908 1.00 90.62 109 GLY A O 1
ATOM 857 N N . ASN A 1 110 ? 9.413 1.873 -17.361 1.00 85.81 110 ASN A N 1
ATOM 858 C CA . ASN A 1 110 ? 9.684 0.970 -18.477 1.00 85.81 110 ASN A CA 1
ATOM 859 C C . ASN A 1 110 ? 10.046 -0.413 -17.940 1.00 85.81 110 ASN A C 1
ATOM 861 O O . ASN A 1 110 ? 10.562 -0.550 -16.833 1.00 85.81 110 ASN A O 1
ATOM 865 N N . PHE A 1 111 ? 9.806 -1.460 -18.724 1.00 83.75 111 PHE A N 1
ATOM 866 C CA . PHE A 1 111 ? 10.170 -2.802 -18.286 1.00 83.75 111 PHE A CA 1
ATOM 867 C C . PHE A 1 111 ? 11.705 -2.918 -18.137 1.00 83.75 111 PHE A C 1
ATOM 869 O O . PHE A 1 111 ? 12.418 -2.470 -19.039 1.00 83.75 111 PHE A O 1
ATOM 876 N N . PRO A 1 112 ? 12.253 -3.540 -17.070 1.00 72.94 112 PRO A N 1
ATOM 877 C CA . PRO A 1 112 ? 13.687 -3.454 -16.755 1.00 72.94 112 PRO A CA 1
ATOM 878 C C . PRO A 1 112 ? 14.639 -3.887 -17.879 1.00 72.94 112 PRO A C 1
ATOM 880 O O . PRO A 1 112 ? 15.706 -3.292 -18.051 1.00 72.94 112 PRO A O 1
ATOM 883 N N . SER A 1 113 ? 14.262 -4.893 -18.681 1.00 71.69 113 SER A N 1
ATOM 884 C CA . SER A 1 113 ? 15.082 -5.337 -19.819 1.00 71.69 113 SER A CA 1
ATOM 885 C C . SER A 1 113 ? 15.157 -4.299 -20.947 1.00 71.69 113 SER A C 1
ATOM 887 O O . SER A 1 113 ? 16.127 -4.289 -21.702 1.00 71.69 113 SER A O 1
ATOM 889 N N . GLN A 1 114 ? 14.176 -3.395 -21.035 1.00 65.50 114 GLN A N 1
ATOM 890 C CA . GLN A 1 114 ? 14.171 -2.268 -21.964 1.00 65.50 114 GLN A CA 1
ATOM 891 C C . GLN A 1 114 ? 15.064 -1.146 -21.428 1.00 65.50 114 GLN A C 1
ATOM 893 O O . GLN A 1 114 ? 15.940 -0.687 -22.158 1.00 65.50 114 GLN A O 1
ATOM 898 N N . SER A 1 115 ? 14.943 -0.785 -20.145 1.00 59.16 115 SER A N 1
ATOM 899 C CA . SER A 1 115 ? 15.751 0.270 -19.511 1.00 59.16 115 SER A CA 1
ATOM 900 C C . SER A 1 115 ? 17.256 -0.009 -19.561 1.00 59.16 115 SER A C 1
ATOM 902 O O . SER A 1 115 ? 18.037 0.899 -19.828 1.00 59.16 115 SER A O 1
ATOM 904 N N . ALA A 1 116 ? 17.678 -1.271 -19.403 1.00 59.78 116 ALA A N 1
ATOM 905 C CA . ALA A 1 116 ? 19.091 -1.666 -19.489 1.00 59.78 116 ALA A CA 1
ATOM 906 C C . ALA A 1 116 ? 19.724 -1.453 -20.883 1.00 59.78 116 ALA A C 1
ATOM 908 O O . ALA A 1 116 ? 20.948 -1.469 -21.014 1.00 59.78 116 ALA A O 1
ATOM 909 N N . SER A 1 117 ? 18.902 -1.270 -21.922 1.00 53.28 117 SER A N 1
ATOM 910 C CA . SER A 1 117 ? 19.338 -1.065 -23.310 1.00 53.28 117 SER A CA 1
ATOM 911 C C . SER A 1 117 ? 19.283 0.397 -23.774 1.00 53.28 117 SER A C 1
ATOM 913 O O . SER A 1 117 ? 19.757 0.713 -24.868 1.00 53.28 117 SER A O 1
ATOM 915 N N . LEU A 1 118 ? 18.726 1.300 -22.959 1.00 55.12 118 LEU A N 1
ATOM 916 C CA . LEU A 1 118 ? 18.586 2.716 -23.294 1.00 55.12 118 LEU A CA 1
ATOM 917 C C . LEU A 1 118 ? 19.869 3.474 -22.926 1.00 55.12 118 LEU A C 1
ATOM 919 O O . LEU A 1 118 ? 20.380 3.373 -21.815 1.00 55.12 118 LEU A O 1
ATOM 923 N N . SER A 1 119 ? 20.399 4.274 -23.855 1.00 54.94 119 SER A N 1
ATOM 924 C CA . SER A 1 119 ? 21.384 5.306 -23.513 1.00 54.94 119 SER A CA 1
ATOM 925 C C . SER A 1 119 ? 20.737 6.349 -22.594 1.00 54.94 119 SER A C 1
ATOM 927 O O . SER A 1 119 ? 19.550 6.623 -22.749 1.00 54.94 119 SER A O 1
ATOM 929 N N . ASN A 1 120 ? 21.507 7.001 -21.709 1.00 56.88 120 ASN A N 1
ATOM 930 C CA . ASN A 1 120 ? 21.011 8.019 -20.754 1.00 56.88 120 ASN A CA 1
ATOM 931 C C . ASN A 1 120 ? 20.126 9.128 -21.376 1.00 56.88 120 ASN A C 1
ATOM 933 O O . ASN A 1 120 ? 19.398 9.811 -20.668 1.00 56.88 120 ASN A O 1
ATOM 937 N N . SER A 1 121 ? 20.181 9.335 -22.696 1.00 56.81 121 SER A N 1
ATOM 938 C CA . SER A 1 121 ? 19.343 10.284 -23.440 1.00 56.81 121 SER A CA 1
ATOM 939 C C . SER A 1 121 ? 17.925 9.794 -23.780 1.00 56.81 121 SER A C 1
ATOM 941 O O . SER A 1 121 ? 17.132 10.597 -24.262 1.00 56.81 121 SER A O 1
ATOM 943 N N . ASN A 1 122 ? 17.619 8.506 -23.589 1.00 60.53 122 ASN A N 1
ATOM 944 C CA . ASN A 1 122 ? 16.371 7.859 -24.021 1.00 60.53 122 ASN A CA 1
ATOM 945 C C . ASN A 1 122 ? 15.537 7.302 -22.854 1.00 60.53 122 ASN A C 1
ATOM 947 O O . ASN A 1 122 ? 14.554 6.608 -23.101 1.00 60.53 122 ASN A O 1
ATOM 951 N N . ILE A 1 123 ? 15.923 7.568 -21.603 1.00 67.69 123 ILE A N 1
ATOM 952 C CA . ILE A 1 123 ? 15.135 7.156 -20.438 1.00 67.69 123 ILE A CA 1
ATOM 953 C C . ILE A 1 123 ? 13.890 8.048 -20.356 1.00 67.69 123 ILE A C 1
ATOM 955 O O . ILE A 1 123 ? 13.993 9.276 -20.446 1.00 67.69 123 ILE A O 1
ATOM 959 N N . SER A 1 124 ? 12.715 7.426 -20.227 1.00 66.81 124 SER A N 1
ATOM 960 C CA . SER A 1 124 ? 11.436 8.135 -20.130 1.00 66.81 124 SER A CA 1
ATOM 961 C C . SER A 1 124 ? 11.469 9.117 -18.967 1.00 66.81 124 SER A C 1
ATOM 963 O O . SER A 1 124 ? 11.853 8.764 -17.852 1.00 66.81 124 SER A O 1
ATOM 965 N N . LYS A 1 125 ? 11.045 10.358 -19.212 1.00 77.56 125 LYS A N 1
ATOM 966 C CA . LYS A 1 125 ? 10.834 11.305 -18.117 1.00 77.56 125 LYS A CA 1
ATOM 967 C C . LYS A 1 125 ? 9.573 10.901 -17.356 1.00 77.56 125 LYS A C 1
ATOM 969 O O . LYS A 1 125 ? 8.663 10.355 -17.977 1.00 77.56 125 LYS A O 1
ATOM 974 N N . PRO A 1 126 ? 9.437 11.264 -16.069 1.00 78.94 126 PRO A N 1
ATOM 975 C CA . PRO A 1 126 ? 8.227 10.966 -15.302 1.00 78.94 126 PRO A CA 1
ATOM 976 C C . PRO A 1 126 ? 6.926 11.434 -15.972 1.00 78.94 126 PRO A C 1
ATOM 978 O O . PRO A 1 126 ? 5.894 10.791 -15.828 1.00 78.94 126 PRO A O 1
ATOM 981 N N . SER A 1 127 ? 6.977 12.525 -16.747 1.00 78.75 127 SER A N 1
ATOM 982 C CA . SER A 1 127 ? 5.842 13.047 -17.522 1.00 78.75 127 SER A CA 1
ATOM 983 C C . SER A 1 127 ? 5.350 12.121 -18.635 1.00 78.75 127 SER A C 1
ATOM 985 O O . SER A 1 127 ? 4.217 12.271 -19.083 1.00 78.75 127 SER A O 1
ATOM 987 N N . ASP A 1 128 ? 6.198 11.204 -19.093 1.00 82.50 128 ASP A N 1
ATOM 988 C CA . ASP A 1 128 ? 5.955 10.345 -20.252 1.00 82.50 128 ASP A CA 1
ATOM 989 C C . ASP A 1 128 ? 5.543 8.923 -19.819 1.00 82.50 128 ASP A C 1
ATOM 991 O O . ASP A 1 128 ? 5.207 8.079 -20.652 1.00 82.50 128 ASP A O 1
ATOM 995 N N . ILE A 1 129 ? 5.560 8.647 -18.509 1.00 86.06 129 ILE A N 1
ATOM 996 C CA . ILE A 1 129 ? 5.225 7.347 -17.927 1.00 86.06 129 ILE A CA 1
ATOM 997 C C . ILE A 1 129 ? 3.703 7.199 -17.865 1.00 86.06 129 ILE A C 1
ATOM 999 O O . ILE A 1 129 ? 3.012 7.956 -17.188 1.00 86.06 129 ILE A O 1
ATOM 1003 N N . SER A 1 130 ? 3.183 6.188 -18.560 1.00 86.75 130 SER A N 1
ATOM 1004 C CA . SER A 1 130 ? 1.748 5.858 -18.595 1.00 86.75 130 SER A CA 1
ATOM 1005 C C . SER A 1 130 ? 1.394 4.565 -17.853 1.00 86.75 130 SER A C 1
ATOM 1007 O O . SER A 1 130 ? 0.217 4.270 -17.658 1.00 86.75 130 SER A O 1
ATOM 1009 N N . SER A 1 131 ? 2.401 3.810 -17.409 1.00 89.44 131 SER A N 1
ATOM 1010 C CA . SER A 1 131 ? 2.258 2.547 -16.683 1.00 89.44 131 SER A CA 1
ATOM 1011 C C . SER A 1 131 ? 3.397 2.370 -15.686 1.00 89.44 131 SER A C 1
ATOM 1013 O O . SER A 1 131 ? 4.496 2.868 -15.918 1.00 89.44 131 SER A O 1
ATOM 1015 N N . VAL A 1 132 ? 3.158 1.614 -14.614 1.00 92.56 132 VAL A N 1
ATOM 1016 C CA . VAL A 1 132 ? 4.191 1.242 -13.639 1.00 92.56 132 VAL A CA 1
ATOM 1017 C C . VAL A 1 132 ? 4.242 -0.276 -13.509 1.00 92.56 132 VAL A C 1
ATOM 1019 O O . VAL A 1 132 ? 3.226 -0.914 -13.245 1.00 92.56 132 VAL A O 1
ATOM 1022 N N . PHE A 1 133 ? 5.429 -0.853 -13.672 1.00 92.81 133 PHE A N 1
ATOM 1023 C CA . PHE A 1 133 ? 5.720 -2.253 -13.391 1.00 92.81 133 PHE A CA 1
ATOM 1024 C C . PHE A 1 133 ? 6.114 -2.396 -11.922 1.00 92.81 133 PHE A C 1
ATOM 1026 O O . PHE A 1 133 ? 7.207 -1.986 -11.531 1.00 92.81 133 PHE A O 1
ATOM 1033 N N . ILE A 1 134 ? 5.229 -2.975 -11.117 1.00 93.44 134 ILE A N 1
ATOM 1034 C CA . ILE A 1 134 ? 5.495 -3.332 -9.718 1.00 93.44 134 ILE A CA 1
ATOM 1035 C C . ILE A 1 134 ? 6.070 -4.750 -9.630 1.00 93.44 134 ILE A C 1
ATOM 1037 O O . ILE A 1 134 ? 5.782 -5.597 -10.477 1.00 93.44 134 ILE A O 1
ATOM 1041 N N . TRP A 1 135 ? 6.891 -5.016 -8.615 1.00 90.69 135 TRP A N 1
ATOM 1042 C CA . TRP A 1 135 ? 7.607 -6.295 -8.482 1.00 90.69 135 TRP A CA 1
ATOM 1043 C C . TRP A 1 135 ? 7.467 -6.953 -7.103 1.00 90.69 135 TRP A C 1
ATOM 1045 O O . TRP A 1 135 ? 7.779 -8.134 -6.961 1.00 90.69 135 TRP A O 1
ATOM 1055 N N . SER A 1 136 ? 6.990 -6.214 -6.102 1.00 90.25 136 SER A N 1
ATOM 1056 C CA . SER A 1 136 ? 6.805 -6.687 -4.730 1.00 90.25 136 SER A CA 1
ATOM 1057 C C . SER A 1 136 ? 5.538 -6.104 -4.113 1.00 90.25 136 SER A C 1
ATOM 1059 O O . SER A 1 136 ? 5.091 -5.029 -4.505 1.00 90.25 136 SER A O 1
ATOM 1061 N N . SER A 1 137 ? 5.016 -6.801 -3.109 1.00 90.12 137 SER A N 1
ATOM 1062 C CA . SER A 1 137 ? 3.999 -6.319 -2.175 1.00 90.12 137 SER A CA 1
ATOM 1063 C C . SER A 1 137 ? 4.366 -6.835 -0.787 1.00 90.12 137 SER A C 1
ATOM 1065 O O . SER A 1 137 ? 5.016 -7.878 -0.670 1.00 90.12 137 SER A O 1
ATOM 1067 N N . ASP A 1 138 ? 3.947 -6.124 0.246 1.00 90.69 138 ASP A N 1
ATOM 1068 C CA . ASP A 1 138 ? 3.960 -6.580 1.629 1.00 90.69 138 ASP A CA 1
ATOM 1069 C C . ASP A 1 138 ? 2.535 -6.564 2.194 1.00 90.69 138 ASP A C 1
ATOM 1071 O O . ASP A 1 138 ? 1.576 -6.264 1.477 1.00 90.69 138 ASP A O 1
ATOM 1075 N N . TYR A 1 139 ? 2.405 -7.010 3.442 1.00 92.44 139 TYR A N 1
ATOM 1076 C CA . TYR A 1 139 ? 1.147 -7.042 4.169 1.00 92.44 139 TYR A CA 1
ATOM 1077 C C . TYR A 1 139 ? 1.405 -7.021 5.681 1.00 92.44 139 TYR A C 1
ATOM 1079 O O . TYR A 1 139 ? 2.485 -7.409 6.145 1.00 92.44 139 TYR A O 1
ATOM 1087 N N . HIS A 1 140 ? 0.414 -6.566 6.448 1.00 92.50 140 HIS A N 1
ATOM 1088 C CA . HIS A 1 140 ? 0.477 -6.466 7.904 1.00 92.50 140 HIS A CA 1
ATOM 1089 C C . HIS A 1 140 ? -0.559 -7.417 8.516 1.00 92.50 140 HIS A C 1
ATOM 1091 O O . HIS A 1 140 ? -1.749 -7.110 8.507 1.00 92.50 140 HIS A O 1
ATOM 1097 N N . PRO A 1 141 ? -0.147 -8.584 9.045 1.00 92.00 141 PRO A N 1
ATOM 1098 C CA . PRO A 1 141 ? -1.094 -9.633 9.425 1.00 92.00 141 PRO A CA 1
ATOM 1099 C C . PRO A 1 141 ? -1.946 -9.298 10.654 1.00 92.00 141 PRO A C 1
ATOM 1101 O O . PRO A 1 141 ? -2.944 -9.970 10.903 1.00 92.00 141 PRO A O 1
ATOM 1104 N N . ASP A 1 142 ? -1.514 -8.336 11.465 1.00 93.06 142 ASP A N 1
ATOM 1105 C CA . ASP A 1 142 ? -2.015 -8.104 12.819 1.00 93.06 142 ASP A CA 1
ATOM 1106 C C . ASP A 1 142 ? -2.362 -6.640 13.122 1.00 93.06 142 ASP A C 1
ATOM 1108 O O . ASP A 1 142 ? -2.904 -6.343 14.186 1.00 93.06 142 ASP A O 1
ATOM 1112 N N . GLY A 1 143 ? -2.127 -5.729 12.178 1.00 94.69 143 GLY A N 1
ATOM 1113 C CA . GLY A 1 143 ? -2.476 -4.320 12.311 1.00 94.69 143 GLY A CA 1
ATOM 1114 C C . GLY A 1 143 ? -2.921 -3.729 10.985 1.00 94.69 143 GLY A C 1
ATOM 1115 O O . GLY A 1 143 ? -2.360 -4.048 9.939 1.00 94.69 143 GLY A O 1
ATOM 1116 N N . GLY A 1 144 ? -3.932 -2.865 11.031 1.00 95.94 144 GLY A N 1
ATOM 1117 C CA . GLY A 1 144 ? -4.346 -2.115 9.855 1.00 95.94 144 GLY A CA 1
ATOM 1118 C C . GLY A 1 144 ? -3.289 -1.091 9.445 1.00 95.94 144 GLY A C 1
ATOM 1119 O O . GLY A 1 144 ? -2.369 -0.767 10.199 1.00 95.94 144 GLY A O 1
ATOM 1120 N N . GLN A 1 145 ? -3.434 -0.551 8.241 1.00 96.44 145 GLN A N 1
ATOM 1121 C CA . GLN A 1 145 ? -2.529 0.461 7.705 1.00 96.44 145 GLN A CA 1
ATOM 1122 C C . GLN A 1 145 ? -3.313 1.608 7.081 1.00 96.44 145 GLN A C 1
ATOM 1124 O O . GLN A 1 145 ? -4.321 1.404 6.412 1.00 96.44 145 GLN A O 1
ATOM 1129 N N . LEU A 1 146 ? -2.838 2.832 7.293 1.00 96.62 146 LEU A N 1
ATOM 1130 C CA . LEU A 1 146 ? -3.485 4.045 6.815 1.00 96.62 146 LEU A CA 1
ATOM 1131 C C . LEU A 1 146 ? -2.519 4.855 5.956 1.00 96.62 146 LEU A C 1
ATOM 1133 O O . LEU A 1 146 ? -1.403 5.149 6.381 1.00 96.62 146 LEU A O 1
ATOM 1137 N N . PHE A 1 147 ? -2.985 5.287 4.786 1.00 97.25 147 PHE A N 1
ATOM 1138 C CA . PHE A 1 147 ? -2.311 6.285 3.960 1.00 97.25 147 PHE A CA 1
ATOM 1139 C C . PHE A 1 147 ? -3.228 7.476 3.707 1.00 97.25 147 PHE A C 1
ATOM 1141 O O . PHE A 1 147 ? -4.350 7.323 3.226 1.00 97.25 147 PHE A O 1
ATOM 1148 N N . PHE A 1 148 ? -2.728 8.681 3.984 1.00 97.69 148 PHE A N 1
ATOM 1149 C CA . PHE A 1 148 ? -3.434 9.926 3.698 1.00 97.69 148 PHE A CA 1
ATOM 1150 C C . PHE A 1 148 ? -2.511 10.904 2.953 1.00 97.69 148 PHE A C 1
ATOM 1152 O O . PHE A 1 148 ? -1.422 11.208 3.452 1.00 97.69 148 PHE A O 1
ATOM 1159 N N . PRO A 1 149 ? -2.894 11.409 1.765 1.00 97.00 149 PRO A N 1
ATOM 1160 C CA . PRO A 1 149 ? -2.032 12.282 0.977 1.00 97.00 149 PRO A CA 1
ATOM 1161 C C . PRO A 1 149 ? -1.899 13.664 1.633 1.00 97.00 149 PRO A C 1
ATOM 1163 O O . PRO A 1 149 ? -2.858 14.427 1.726 1.00 97.00 149 PRO A O 1
ATOM 1166 N N . THR A 1 150 ? -0.681 14.045 2.021 1.00 95.06 150 THR A N 1
ATOM 1167 C CA . THR A 1 150 ? -0.401 15.352 2.657 1.00 95.06 150 THR A CA 1
ATOM 1168 C C . THR A 1 150 ? -0.579 16.545 1.716 1.00 95.06 150 THR A C 1
ATOM 1170 O O . THR A 1 150 ? -0.746 17.677 2.162 1.00 95.06 150 THR A O 1
ATOM 1173 N N . ASN A 1 151 ? -0.551 16.304 0.404 1.00 94.25 151 ASN A N 1
ATOM 1174 C CA . ASN A 1 151 ? -0.778 17.306 -0.637 1.00 94.25 151 ASN A CA 1
ATOM 1175 C C . ASN A 1 151 ? -2.213 17.275 -1.195 1.00 94.25 151 ASN A C 1
ATOM 1177 O O . ASN A 1 151 ? -2.488 17.975 -2.169 1.00 94.25 151 ASN A O 1
ATOM 1181 N N . GLY A 1 152 ? -3.087 16.433 -0.630 1.00 93.75 152 GLY A N 1
ATOM 1182 C CA . GLY A 1 152 ? -4.474 16.239 -1.051 1.00 93.75 152 GLY A CA 1
ATOM 1183 C C . GLY A 1 152 ? -4.662 15.558 -2.408 1.00 93.75 152 GLY A C 1
ATOM 1184 O O . GLY A 1 152 ? -5.800 15.276 -2.766 1.00 93.75 152 GLY A O 1
ATOM 1185 N N . LYS A 1 153 ? -3.588 15.280 -3.160 1.00 96.06 153 LYS A N 1
ATOM 1186 C CA . LYS A 1 153 ? -3.668 14.753 -4.527 1.00 96.06 153 LYS A CA 1
ATOM 1187 C C . LYS A 1 153 ? -4.186 13.312 -4.550 1.00 96.06 153 LYS A C 1
ATOM 1189 O O . LYS A 1 153 ? -3.909 12.557 -3.617 1.00 96.06 153 LYS A O 1
ATOM 1194 N N . PRO A 1 154 ? -4.856 12.905 -5.644 1.00 97.50 154 PRO A N 1
ATOM 1195 C CA . PRO A 1 154 ? -5.204 11.508 -5.844 1.00 97.50 154 PRO A CA 1
ATOM 1196 C C . PRO A 1 154 ? -3.949 10.638 -5.938 1.00 97.50 154 PRO A C 1
ATOM 1198 O O . PRO A 1 154 ? -2.880 11.095 -6.358 1.00 97.50 154 PRO A O 1
ATOM 1201 N N . PHE A 1 155 ? -4.103 9.364 -5.602 1.00 97.25 155 PHE A N 1
ATOM 1202 C CA . PHE A 1 155 ? -3.042 8.366 -5.693 1.00 97.25 155 PHE A CA 1
ATOM 1203 C C . PHE A 1 155 ? -3.608 7.007 -6.104 1.00 97.25 155 PHE A C 1
ATOM 1205 O O . PHE A 1 155 ? -4.820 6.808 -6.160 1.00 97.25 155 PHE A O 1
ATOM 1212 N N . ILE A 1 156 ? -2.720 6.072 -6.433 1.00 96.94 156 ILE A N 1
ATOM 1213 C CA . ILE A 1 156 ? -3.083 4.689 -6.744 1.00 96.94 156 ILE A CA 1
ATOM 1214 C C . ILE A 1 156 ? -2.471 3.792 -5.675 1.00 96.94 156 ILE A C 1
ATOM 1216 O O . ILE A 1 156 ? -1.293 3.940 -5.357 1.00 96.94 156 ILE A O 1
ATOM 1220 N N . SER A 1 157 ? -3.264 2.861 -5.152 1.00 96.75 157 SER A N 1
ATOM 1221 C CA . SER A 1 157 ? -2.794 1.779 -4.285 1.00 96.75 157 SER A CA 1
ATOM 1222 C C . SER A 1 157 ? -3.080 0.432 -4.940 1.00 96.75 157 SER A C 1
ATOM 1224 O O . SER A 1 157 ? -4.126 0.254 -5.562 1.00 96.75 157 SER A O 1
ATOM 1226 N N . THR A 1 158 ? -2.159 -0.519 -4.829 1.00 96.19 158 THR A N 1
ATOM 1227 C CA . THR A 1 158 ? -2.337 -1.882 -5.343 1.00 96.19 158 THR A CA 1
ATOM 1228 C C . THR A 1 158 ? -2.559 -2.825 -4.181 1.00 96.19 158 THR A C 1
ATOM 1230 O O . THR A 1 158 ? -1.667 -2.986 -3.356 1.00 96.19 158 THR A O 1
ATOM 1233 N N . LEU A 1 159 ? -3.739 -3.437 -4.123 1.00 97.12 159 LEU A N 1
ATOM 1234 C CA . LEU A 1 159 ? -4.161 -4.281 -3.008 1.00 97.12 159 LEU A CA 1
ATOM 1235 C C . LEU A 1 159 ? -4.654 -5.631 -3.520 1.00 97.12 159 LEU A C 1
ATOM 1237 O O . LEU A 1 159 ? -5.048 -5.768 -4.682 1.00 97.12 159 LEU A O 1
ATOM 1241 N N . ALA A 1 160 ? -4.684 -6.607 -2.625 1.00 95.88 160 ALA A N 1
ATOM 1242 C CA . ALA A 1 160 ? -5.317 -7.897 -2.835 1.00 95.88 160 ALA A CA 1
ATOM 1243 C C . ALA A 1 160 ? -6.161 -8.263 -1.600 1.00 95.88 160 ALA A C 1
ATOM 1245 O O . ALA A 1 160 ? -5.944 -7.695 -0.530 1.00 95.88 160 ALA A O 1
ATOM 1246 N N . PRO A 1 161 ? -7.125 -9.190 -1.729 1.00 94.88 161 PRO A N 1
ATOM 1247 C CA . PRO A 1 161 ? -7.825 -9.751 -0.576 1.00 94.88 161 PRO A CA 1
ATOM 1248 C C . PRO A 1 161 ? -6.859 -10.439 0.391 1.00 94.88 161 PRO A C 1
ATOM 1250 O O . PRO A 1 161 ? -5.842 -10.968 -0.049 1.00 94.88 161 PRO A O 1
ATOM 12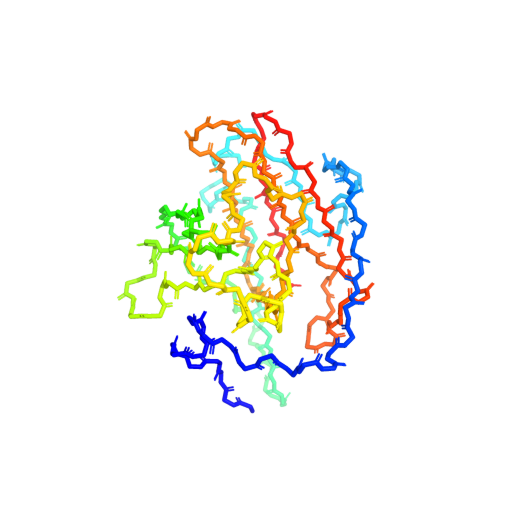53 N N . ALA A 1 162 ? -7.224 -10.523 1.669 1.00 92.94 162 ALA A N 1
ATOM 1254 C CA . ALA A 1 162 ? -6.425 -11.198 2.687 1.00 92.94 162 ALA A CA 1
ATOM 1255 C C . ALA A 1 162 ? -6.339 -12.718 2.450 1.00 92.94 162 ALA A C 1
ATOM 1257 O O . ALA A 1 162 ? -7.190 -13.492 2.895 1.00 92.94 162 ALA A O 1
ATOM 1258 N N . LEU A 1 163 ? -5.307 -13.153 1.719 1.00 91.88 163 LEU A N 1
ATOM 1259 C CA . LEU A 1 163 ? -5.020 -14.565 1.412 1.00 91.88 163 LEU A CA 1
ATOM 1260 C C . LEU A 1 163 ? -3.692 -15.046 2.024 1.00 91.88 163 LEU A C 1
ATOM 1262 O O . LEU A 1 163 ? -3.250 -16.160 1.746 1.00 91.88 163 LEU A O 1
ATOM 1266 N N . GLY A 1 164 ? -3.049 -14.221 2.857 1.00 87.44 164 GLY A N 1
ATOM 1267 C CA . GLY A 1 164 ? -1.770 -14.538 3.492 1.00 87.44 164 GLY A CA 1
ATOM 1268 C C . GLY A 1 164 ? -0.656 -14.816 2.478 1.00 87.44 164 GLY A C 1
ATOM 1269 O O . GLY A 1 164 ? -0.514 -14.118 1.477 1.00 87.44 164 GLY A O 1
ATOM 1270 N N . ASP A 1 165 ? 0.136 -15.860 2.721 1.00 89.06 165 ASP A N 1
ATOM 1271 C CA . ASP A 1 165 ? 1.298 -16.198 1.884 1.00 89.06 165 ASP A CA 1
ATOM 1272 C C . ASP A 1 165 ? 0.920 -16.758 0.486 1.00 89.06 165 ASP A C 1
ATOM 1274 O O . ASP A 1 165 ? 1.804 -16.942 -0.350 1.00 89.06 165 ASP A O 1
ATOM 1278 N N . ASP A 1 166 ? -0.368 -17.004 0.204 1.00 91.25 166 ASP A N 1
ATOM 1279 C CA . ASP A 1 166 ? -0.866 -17.549 -1.075 1.00 91.25 166 ASP A CA 1
ATOM 1280 C C . ASP A 1 166 ? -1.239 -16.457 -2.106 1.00 91.25 166 ASP A C 1
ATOM 1282 O O . ASP A 1 166 ? -1.859 -16.727 -3.144 1.00 91.25 166 ASP A O 1
ATOM 1286 N N . ILE A 1 167 ? -0.876 -15.197 -1.845 1.00 92.44 167 ILE A N 1
ATOM 1287 C CA . ILE A 1 167 ? -1.085 -14.088 -2.781 1.00 92.44 167 ILE A CA 1
ATOM 1288 C C . ILE A 1 167 ? -0.292 -14.305 -4.073 1.00 92.44 167 ILE A C 1
ATOM 1290 O O . ILE A 1 167 ? 0.879 -14.677 -4.078 1.00 92.44 167 ILE A O 1
ATOM 1294 N N . THR A 1 168 ? -0.939 -14.014 -5.201 1.00 92.75 168 THR A N 1
ATOM 1295 C CA . THR A 1 168 ? -0.330 -14.040 -6.531 1.00 92.75 168 THR A CA 1
ATOM 1296 C C . THR A 1 168 ? -0.673 -12.744 -7.268 1.00 92.75 168 THR A C 1
ATOM 1298 O O . THR A 1 168 ? -1.641 -12.075 -6.895 1.00 92.75 168 THR A O 1
ATOM 1301 N N . PRO A 1 169 ? 0.046 -12.393 -8.352 1.00 92.81 169 PRO A N 1
ATOM 1302 C CA . PRO A 1 169 ? -0.300 -11.227 -9.164 1.00 92.81 169 PRO A CA 1
ATOM 1303 C C . PRO A 1 169 ? -1.737 -11.231 -9.709 1.00 92.81 169 PRO A C 1
ATOM 1305 O O . PRO A 1 169 ? -2.282 -10.166 -9.979 1.00 92.81 169 PRO A O 1
ATOM 1308 N N . ASP A 1 170 ? -2.375 -12.401 -9.847 1.00 94.00 170 ASP A N 1
ATOM 1309 C CA . ASP A 1 170 ? -3.768 -12.512 -10.300 1.00 94.00 170 ASP A CA 1
ATOM 1310 C C . ASP A 1 170 ? -4.791 -12.049 -9.247 1.00 94.00 170 ASP A C 1
ATOM 1312 O O . ASP A 1 170 ? -5.944 -11.794 -9.591 1.00 94.00 170 ASP A O 1
ATOM 1316 N N . HIS A 1 171 ? -4.387 -11.918 -7.980 1.00 95.31 171 HIS A N 1
ATOM 1317 C CA . HIS A 1 171 ? -5.242 -11.418 -6.900 1.00 95.31 171 HIS A CA 1
ATOM 1318 C C . HIS A 1 171 ? -5.202 -9.888 -6.764 1.00 95.31 171 HIS A C 1
ATOM 1320 O O . HIS A 1 171 ? -6.034 -9.318 -6.058 1.00 95.31 171 HIS A O 1
ATOM 1326 N N . LEU A 1 172 ? -4.250 -9.217 -7.423 1.00 95.88 172 LEU A N 1
ATOM 1327 C CA . LEU A 1 172 ? -4.044 -7.777 -7.285 1.00 95.88 172 LEU A CA 1
ATOM 1328 C C . LEU A 1 172 ? -5.049 -6.962 -8.104 1.00 95.88 172 LEU A C 1
ATOM 1330 O O . LEU A 1 172 ? -5.332 -7.242 -9.271 1.00 95.88 172 LEU A O 1
ATOM 1334 N N . THR A 1 173 ? -5.523 -5.880 -7.495 1.00 97.31 173 THR A N 1
ATOM 1335 C CA . THR A 1 173 ? -6.302 -4.817 -8.132 1.00 97.31 173 THR A CA 1
ATOM 1336 C C . THR A 1 173 ? -5.663 -3.469 -7.806 1.00 97.31 173 THR A C 1
ATOM 1338 O O . THR A 1 173 ? -5.256 -3.222 -6.672 1.00 97.31 173 THR A O 1
ATOM 1341 N N . ALA A 1 174 ? -5.564 -2.589 -8.803 1.00 97.75 174 ALA A N 1
ATOM 1342 C CA . ALA A 1 174 ? -5.153 -1.208 -8.594 1.00 97.75 174 ALA A CA 1
ATOM 1343 C C . ALA A 1 174 ? -6.386 -0.346 -8.303 1.00 97.75 174 ALA A C 1
ATOM 1345 O O . ALA A 1 174 ? -7.345 -0.344 -9.072 1.00 97.75 174 ALA A O 1
ATOM 1346 N N . PHE A 1 175 ? -6.339 0.413 -7.218 1.00 98.50 175 PHE A N 1
ATOM 1347 C CA . PHE A 1 175 ? -7.400 1.299 -6.762 1.00 98.50 175 PHE A CA 1
ATOM 1348 C C . PHE A 1 175 ? -6.962 2.750 -6.925 1.00 98.50 175 PHE A C 1
ATOM 1350 O O . PHE A 1 175 ? -5.980 3.180 -6.324 1.00 98.50 175 PHE A O 1
ATOM 1357 N N . TYR A 1 176 ? -7.696 3.505 -7.737 1.00 98.44 176 TYR A N 1
ATOM 1358 C CA . TYR A 1 176 ? -7.551 4.949 -7.864 1.00 98.44 176 TYR A CA 1
ATOM 1359 C C . TYR A 1 176 ? -8.300 5.638 -6.723 1.00 98.44 176 TYR A C 1
ATOM 1361 O O . TYR A 1 176 ? -9.531 5.632 -6.700 1.00 98.44 176 TYR A O 1
ATOM 1369 N N . VAL A 1 177 ? -7.562 6.226 -5.786 1.00 98.69 177 VAL A N 1
ATOM 1370 C CA . VAL A 1 177 ? -8.104 7.013 -4.677 1.00 98.69 177 VAL A CA 1
ATOM 1371 C C . VAL A 1 177 ? -8.185 8.471 -5.113 1.00 98.69 177 VAL A C 1
ATOM 1373 O O . VAL A 1 177 ? -7.175 9.085 -5.462 1.00 98.69 177 VAL A O 1
ATOM 1376 N N . SER A 1 178 ? -9.402 9.010 -5.132 1.00 98.25 178 SER A N 1
ATOM 1377 C CA . SER A 1 178 ? -9.687 10.370 -5.586 1.00 98.25 178 SER A CA 1
ATOM 1378 C C . SER A 1 178 ? -9.137 11.440 -4.637 1.00 98.25 178 SER A C 1
ATOM 1380 O O . SER A 1 178 ? -8.845 11.181 -3.470 1.00 98.25 178 SER A O 1
ATOM 1382 N N . GLU A 1 179 ? -9.024 12.669 -5.147 1.00 97.81 179 GLU A N 1
ATOM 1383 C CA . GLU A 1 179 ? -8.613 13.841 -4.367 1.00 97.81 179 GLU A CA 1
ATOM 1384 C C . GLU A 1 179 ? -9.455 13.997 -3.090 1.00 97.81 179 GLU A C 1
ATOM 1386 O O . GLU A 1 179 ? -10.672 13.804 -3.110 1.00 97.81 179 GLU A O 1
ATOM 1391 N N . GLY A 1 180 ? -8.803 14.366 -1.985 1.00 96.44 180 GLY A N 1
ATOM 1392 C CA . GLY A 1 180 ? -9.462 14.591 -0.695 1.00 96.44 180 GLY A CA 1
ATOM 1393 C C . GLY A 1 180 ? -9.758 13.331 0.125 1.00 96.44 180 GLY A C 1
ATOM 1394 O O . GLY A 1 180 ? -10.252 13.460 1.243 1.00 96.44 180 GLY A O 1
ATOM 1395 N N . TYR A 1 181 ? -9.426 12.140 -0.383 1.00 98.38 181 TYR A N 1
ATOM 1396 C CA . TYR A 1 181 ? -9.549 10.887 0.358 1.00 98.38 181 TYR A CA 1
ATOM 1397 C C . TYR A 1 181 ? -8.188 10.277 0.698 1.00 98.38 181 TYR A C 1
ATOM 1399 O O . TYR A 1 181 ? -7.225 10.365 -0.064 1.00 98.38 181 TYR A O 1
ATOM 1407 N N . GLY A 1 182 ? -8.135 9.614 1.849 1.00 98.44 182 GLY A N 1
ATOM 1408 C CA . GLY A 1 182 ? -7.122 8.622 2.186 1.00 98.44 182 GLY A CA 1
ATOM 1409 C C . GLY A 1 182 ? -7.688 7.208 2.111 1.00 98.44 182 GLY A C 1
ATOM 1410 O O . GLY A 1 182 ? -8.873 6.997 1.842 1.00 98.44 182 GLY A O 1
ATOM 1411 N N . LEU A 1 183 ? -6.831 6.238 2.394 1.00 98.62 183 LEU A N 1
ATOM 1412 C CA . LEU A 1 183 ? -7.141 4.818 2.375 1.00 98.62 183 LEU A CA 1
ATOM 1413 C C . LEU A 1 183 ? 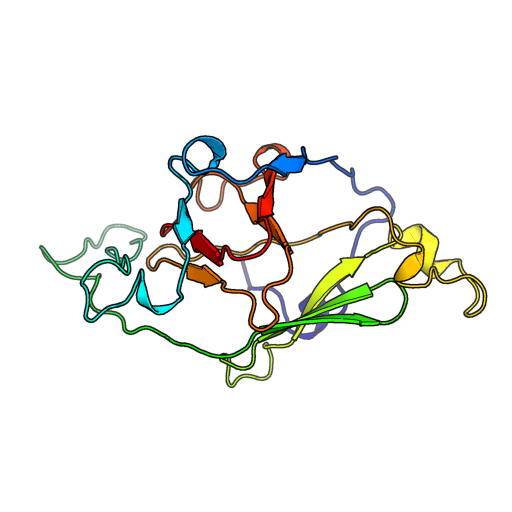-6.769 4.197 3.720 1.00 98.62 183 LEU A C 1
ATOM 1415 O O . LEU A 1 183 ? -5.624 4.314 4.156 1.00 98.62 183 LEU A O 1
ATOM 1419 N N . TYR A 1 184 ? -7.724 3.507 4.334 1.00 98.44 184 TYR A N 1
ATOM 1420 C CA . TYR A 1 184 ? -7.473 2.575 5.423 1.00 98.44 184 TYR A CA 1
ATOM 1421 C C . TYR A 1 184 ? -7.550 1.141 4.895 1.00 98.44 184 TYR A C 1
ATOM 1423 O O . TYR A 1 184 ? -8.476 0.813 4.154 1.00 98.44 184 TYR A O 1
ATOM 1431 N N . ILE A 1 185 ? -6.586 0.307 5.268 1.00 98.19 185 ILE A N 1
ATOM 1432 C CA . ILE A 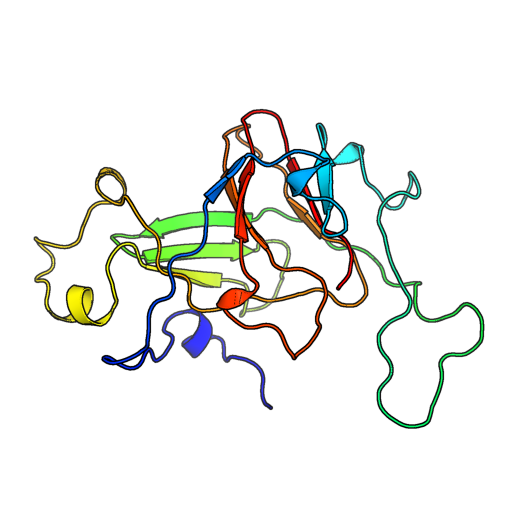1 185 ? -6.429 -1.091 4.863 1.00 98.19 185 ILE A CA 1
ATOM 1433 C C . ILE A 1 185 ? -6.570 -1.944 6.123 1.00 98.19 185 ILE A C 1
ATOM 1435 O O . ILE A 1 185 ? -5.921 -1.665 7.135 1.00 98.19 185 ILE A O 1
ATOM 1439 N N . TYR A 1 186 ? -7.429 -2.959 6.069 1.00 97.38 186 TYR A N 1
ATOM 1440 C CA . TYR A 1 186 ? -7.607 -3.904 7.169 1.00 97.38 186 TYR A CA 1
ATOM 1441 C C . TYR A 1 186 ? -6.349 -4.767 7.380 1.00 97.38 186 TYR A C 1
ATOM 1443 O O . TYR A 1 186 ? -5.572 -4.941 6.441 1.00 97.38 186 TYR A O 1
ATOM 1451 N N . PRO A 1 187 ? -6.145 -5.333 8.585 1.00 95.38 187 PRO A N 1
ATOM 1452 C CA . PRO A 1 187 ? -5.118 -6.348 8.798 1.00 95.38 187 PRO A CA 1
ATOM 1453 C C . PRO A 1 187 ? -5.320 -7.564 7.882 1.00 95.38 187 PRO A C 1
ATOM 1455 O O . PRO A 1 187 ? -6.458 -7.996 7.669 1.00 95.38 187 PRO A O 1
ATOM 1458 N N . GLY A 1 188 ? -4.216 -8.167 7.441 1.00 91.06 188 GLY A N 1
ATOM 1459 C CA . GLY A 1 188 ? -4.197 -9.332 6.548 1.00 91.06 188 GLY A CA 1
ATOM 1460 C C . GLY A 1 188 ? -3.704 -8.964 5.168 1.00 91.06 188 GLY A C 1
ATOM 1461 O O . GLY A 1 188 ? -4.272 -9.502 4.197 1.00 91.06 188 GLY A O 1
#

Radius of gyration: 18.16 Å; chains: 1; bounding box: 39×43×50 Å

Sequence (188 aa):
MSGISKENYLSPIIPPDVKVKDIRLVEATNESLKDIGYLITSPDDVTVENGKFDIVPWPTKGWRALDPNTGNEAGTTEGSMEIYWEEDRLYGKNHAIATDSNHYLLGYGNFPSQSASLSNSNISKPSDISSVFIWSSDYHPDGGQLFFPTNGKPFISTLAPALGDDITPDHLTAFYVSEGYGLYIYPG

Secondary structure (DSSP, 8-state):
-PPPPHHHHHS----TTPPP-PPEEEE--TTTTTTTEEEESSGGGS-TTTT-S-B-PPPP-SS-PPPTT-S--PPP----EEEEEETTEEEEEETT--SS--EEEEEESS-HHHHTTS-TTSSPPGGG----EE------SSB-EEE--TT---EEEEE--S-GGG--GGG-EEEEEPTT-EEEE---

Foldseek 3Di:
DDDQDLVCQAPPDDDPPDDDDDAAEDAFACVVCPQWWHKDLDPVVADVVVVRWFFAAADDDDDDDDDPPDRRPDDDFDDDWDWDDDQQWIKIAGPSDPDPNRIGGQWGLDDVVVVVPDDPVPGHGPVRRPDTGGDDDDFAQGTKDKDDDPVQAKDKDKDFRPPPPPDDPVRIHIYTYHGSIIIITGHD

pLDDT: mean 89.6, std 10.37, range [42.44, 98.69]